Protein AF-A0A4R6W7Z1-F1 (afdb_monomer_lite)

pLDDT: mean 78.23, std 18.49, range [36.88, 96.62]

Radius of gyration: 38.84 Å; chains: 1; bounding box: 68×66×120 Å

Structure (mmCIF, N/CA/C/O backbone):
data_AF-A0A4R6W7Z1-F1
#
_entry.id   AF-A0A4R6W7Z1-F1
#
loop_
_atom_site.group_PDB
_atom_site.id
_atom_site.type_symbol
_atom_site.label_atom_id
_atom_site.label_alt_id
_atom_site.label_comp_id
_atom_site.label_asym_id
_atom_site.label_entity_id
_atom_site.label_seq_id
_atom_site.pdbx_PDB_ins_code
_atom_site.Cartn_x
_atom_site.Cartn_y
_atom_site.Cartn_z
_atom_site.occupancy
_atom_site.B_iso_or_equiv
_atom_site.auth_seq_id
_atom_site.auth_comp_id
_atom_site.auth_asym_id
_atom_site.auth_atom_id
_atom_site.pdbx_PDB_model_num
ATOM 1 N N . MET A 1 1 ? 11.987 -54.268 -31.214 1.00 38.84 1 MET A N 1
ATOM 2 C CA . MET A 1 1 ? 12.908 -53.783 -32.262 1.00 38.84 1 MET A CA 1
ATOM 3 C C . MET A 1 1 ? 12.113 -53.005 -33.290 1.00 38.84 1 MET A C 1
ATOM 5 O O . MET A 1 1 ? 11.225 -53.579 -33.894 1.00 38.84 1 MET A O 1
ATOM 9 N N . ASN A 1 2 ? 12.425 -51.711 -33.380 1.00 39.28 2 ASN A N 1
ATOM 10 C CA . ASN A 1 2 ? 12.421 -50.835 -34.554 1.00 39.28 2 ASN A CA 1
ATOM 11 C C . ASN A 1 2 ? 11.244 -50.874 -35.546 1.00 39.28 2 ASN A C 1
ATOM 13 O O . ASN A 1 2 ? 10.942 -51.894 -36.151 1.00 39.28 2 ASN A O 1
ATOM 17 N N . LEU A 1 3 ? 10.736 -49.673 -35.855 1.00 47.53 3 LEU A N 1
ATOM 18 C CA . LEU A 1 3 ? 10.993 -49.007 -37.150 1.00 47.53 3 LEU A CA 1
ATOM 19 C C . LEU A 1 3 ? 9.781 -48.206 -37.673 1.00 47.53 3 LEU A C 1
ATOM 21 O O . LEU A 1 3 ? 9.395 -48.400 -38.817 1.00 47.53 3 LEU A O 1
ATOM 25 N N . LYS A 1 4 ? 9.154 -47.309 -36.889 1.00 54.50 4 LYS A N 1
ATOM 26 C CA . LYS A 1 4 ? 8.102 -46.402 -37.421 1.00 54.50 4 LYS A CA 1
ATOM 27 C C . LYS A 1 4 ? 8.034 -44.994 -36.784 1.00 54.50 4 LYS A C 1
ATOM 29 O O . LYS A 1 4 ? 6.952 -44.562 -36.406 1.00 54.50 4 LYS A O 1
ATOM 34 N N . PRO A 1 5 ? 9.155 -44.255 -36.670 1.00 51.00 5 PRO A N 1
ATOM 35 C CA . PRO A 1 5 ? 9.024 -42.794 -36.825 1.00 51.00 5 PRO A CA 1
ATOM 36 C C . PRO A 1 5 ? 9.976 -42.159 -37.857 1.00 51.00 5 PRO A C 1
ATOM 38 O O . PRO A 1 5 ? 9.820 -40.987 -38.185 1.00 51.00 5 PRO A O 1
ATOM 41 N N . ALA A 1 6 ? 10.909 -42.919 -38.443 1.00 54.31 6 ALA A N 1
ATOM 42 C CA . ALA A 1 6 ? 11.878 -42.389 -39.414 1.00 54.31 6 ALA A CA 1
ATOM 43 C C . ALA A 1 6 ? 11.285 -42.080 -40.808 1.00 54.31 6 ALA A C 1
ATOM 45 O O . ALA A 1 6 ? 11.889 -41.347 -41.585 1.00 54.31 6 ALA A O 1
ATOM 46 N N . LEU A 1 7 ? 10.091 -42.598 -41.127 1.00 50.31 7 LEU A N 1
ATOM 47 C CA . LEU A 1 7 ? 9.470 -42.418 -42.445 1.00 50.31 7 LEU A CA 1
ATOM 48 C C . LEU A 1 7 ? 8.779 -41.047 -42.611 1.00 50.31 7 LEU A C 1
ATOM 50 O O . LEU A 1 7 ? 8.649 -40.564 -43.730 1.00 50.31 7 LEU A O 1
ATOM 54 N N . CYS A 1 8 ? 8.388 -40.384 -41.513 1.00 50.12 8 CYS A N 1
ATOM 55 C CA . CYS A 1 8 ? 7.761 -39.055 -41.576 1.00 50.12 8 CYS A CA 1
ATOM 56 C C . CYS A 1 8 ? 8.770 -37.922 -41.814 1.00 50.12 8 CYS A C 1
ATOM 58 O O . CYS A 1 8 ? 8.417 -36.910 -42.412 1.00 50.12 8 CYS A O 1
ATOM 60 N N . TYR A 1 9 ? 10.033 -38.092 -41.408 1.00 53.12 9 TYR A N 1
ATOM 61 C CA . TYR A 1 9 ? 11.067 -37.067 -41.607 1.00 53.12 9 TYR A CA 1
ATOM 62 C C . TYR A 1 9 ? 11.576 -36.988 -43.055 1.00 53.12 9 TYR A C 1
ATOM 64 O O . TYR A 1 9 ? 12.043 -35.936 -43.488 1.00 53.12 9 TYR A O 1
ATOM 72 N N . LEU A 1 10 ? 11.440 -38.069 -43.831 1.00 50.34 10 LEU A N 1
ATOM 73 C CA . LEU A 1 10 ? 11.908 -38.132 -45.220 1.00 50.34 10 LEU A CA 1
ATOM 74 C C . LEU A 1 10 ? 10.967 -37.427 -46.214 1.00 50.34 10 LEU A C 1
ATOM 76 O O . LEU A 1 10 ? 11.417 -36.965 -47.257 1.00 50.34 10 LEU A O 1
ATOM 80 N N . ILE A 1 11 ? 9.681 -37.278 -45.876 1.00 54.69 11 ILE A N 1
ATOM 8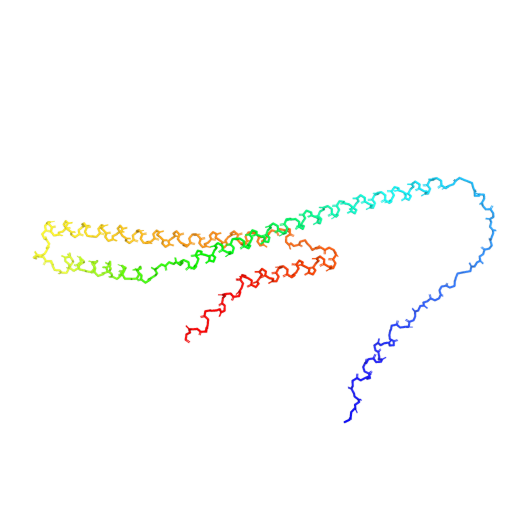1 C CA . ILE A 1 11 ? 8.689 -36.621 -46.747 1.00 54.69 11 ILE A CA 1
ATOM 82 C C . ILE A 1 11 ? 8.730 -35.090 -46.591 1.00 54.69 11 ILE A C 1
ATOM 84 O O . ILE A 1 11 ? 8.473 -34.367 -47.549 1.00 54.69 11 ILE A O 1
ATOM 88 N N . VAL A 1 12 ? 9.145 -34.577 -45.426 1.00 53.78 12 VAL A N 1
ATOM 89 C CA . VAL A 1 12 ? 9.263 -33.126 -45.180 1.00 53.78 12 VAL A CA 1
ATOM 90 C C . VAL A 1 12 ? 10.569 -32.545 -45.747 1.00 53.78 12 VAL A C 1
ATOM 92 O O . VAL A 1 12 ? 10.593 -31.398 -46.180 1.00 53.78 12 VAL A O 1
ATOM 95 N N . LEU A 1 13 ? 11.642 -33.340 -45.847 1.00 48.25 13 LEU A N 1
ATOM 96 C CA . LEU A 1 13 ? 12.916 -32.906 -46.447 1.00 48.25 13 LEU A CA 1
ATOM 97 C C . LEU A 1 13 ? 12.899 -32.861 -47.987 1.00 48.25 13 LEU A C 1
ATOM 99 O O . LEU A 1 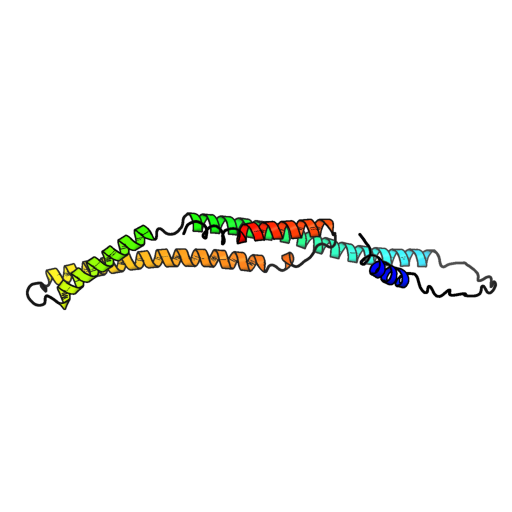13 ? 13.650 -32.090 -48.581 1.00 48.25 13 LEU A O 1
ATOM 103 N N . ALA A 1 14 ? 12.018 -33.626 -48.639 1.00 49.47 14 ALA A N 1
ATOM 104 C CA . ALA A 1 14 ? 11.896 -33.650 -50.100 1.00 49.47 14 ALA A CA 1
ATOM 105 C C . ALA A 1 14 ? 11.154 -32.429 -50.685 1.00 49.47 14 ALA A C 1
ATOM 107 O O . ALA A 1 14 ? 11.234 -32.188 -51.888 1.00 49.47 14 ALA A O 1
ATOM 108 N N . PHE A 1 15 ? 10.474 -31.629 -49.855 1.00 48.81 15 PHE A N 1
ATOM 109 C CA . PHE A 1 15 ? 9.739 -30.438 -50.303 1.00 48.81 15 PHE A CA 1
ATOM 110 C C . PHE A 1 15 ? 10.579 -29.143 -50.281 1.00 48.81 15 PHE A C 1
ATOM 112 O O . PHE A 1 15 ? 10.148 -28.128 -50.817 1.00 48.81 15 PHE A O 1
ATOM 119 N N . CYS A 1 16 ? 11.798 -29.173 -49.725 1.00 48.06 16 CYS A N 1
ATOM 120 C CA . CYS A 1 16 ? 12.671 -27.992 -49.612 1.00 48.06 16 CYS A CA 1
ATOM 121 C C . CYS A 1 16 ? 13.724 -27.847 -50.730 1.00 48.06 16 CYS A C 1
ATOM 123 O O . CYS A 1 16 ? 14.462 -26.868 -50.728 1.00 48.06 16 CYS A O 1
ATOM 125 N N . PHE A 1 17 ? 13.805 -28.778 -51.689 1.00 50.84 17 PHE A N 1
ATOM 126 C CA . PHE A 1 17 ? 14.812 -28.746 -52.770 1.00 50.84 17 PHE A CA 1
ATOM 127 C C . PHE A 1 17 ? 14.227 -28.787 -54.195 1.00 50.84 17 PHE A C 1
ATOM 129 O O . PHE A 1 17 ? 14.959 -28.973 -55.166 1.00 50.84 17 PHE A O 1
ATOM 136 N N . GLY A 1 18 ? 12.918 -28.581 -54.352 1.00 46.94 18 GLY A N 1
ATOM 137 C CA . GLY A 1 18 ? 12.255 -28.562 -55.655 1.00 46.94 18 GLY A CA 1
ATOM 138 C C . GLY A 1 18 ? 11.986 -27.149 -56.166 1.00 46.94 18 GLY A C 1
ATOM 139 O O . GLY A 1 18 ? 11.170 -26.441 -55.591 1.00 46.94 18 GLY A O 1
ATOM 140 N N . THR A 1 19 ? 12.573 -26.816 -57.318 1.00 46.31 19 THR A N 1
ATOM 141 C CA . THR A 1 19 ? 12.240 -25.688 -58.218 1.00 46.31 19 THR A CA 1
ATOM 142 C C . THR A 1 19 ? 12.876 -24.318 -57.925 1.00 46.31 19 THR A C 1
ATOM 144 O O . THR A 1 19 ? 12.222 -23.346 -57.568 1.00 46.31 19 THR A O 1
ATOM 147 N N . PHE A 1 20 ? 14.173 -24.204 -58.227 1.00 51.00 20 PHE A N 1
ATOM 148 C CA . PHE A 1 20 ? 14.721 -22.952 -58.761 1.00 51.00 20 PHE A CA 1
ATOM 149 C C . PHE A 1 20 ? 14.360 -22.858 -60.256 1.00 51.00 20 PHE A C 1
ATOM 151 O O . PHE A 1 20 ? 14.817 -23.711 -61.022 1.00 51.00 20 PHE A O 1
ATOM 158 N N . PRO A 1 21 ? 13.566 -21.874 -60.722 1.00 53.59 21 PRO A N 1
ATOM 159 C CA . PRO A 1 21 ? 13.470 -21.592 -62.145 1.00 53.59 21 PRO A CA 1
ATOM 160 C C . PRO A 1 21 ? 14.755 -20.911 -62.628 1.00 53.59 21 PRO A C 1
ATOM 162 O O . PRO A 1 21 ? 15.150 -19.835 -62.177 1.00 53.59 21 PRO A O 1
ATOM 165 N N . LEU A 1 22 ? 15.396 -21.599 -63.565 1.00 43.81 22 LEU A N 1
ATOM 166 C CA . LEU A 1 22 ? 16.566 -21.197 -64.326 1.00 43.81 22 LEU A CA 1
ATOM 167 C C . LEU A 1 22 ? 16.131 -20.101 -65.313 1.00 43.81 22 LEU A C 1
ATOM 169 O O . LEU A 1 22 ? 15.598 -20.394 -66.381 1.00 43.81 22 LEU A O 1
ATOM 173 N N . TYR A 1 23 ? 16.306 -18.830 -64.946 1.00 48.88 23 TYR A N 1
ATOM 174 C CA . TYR A 1 23 ? 16.157 -17.729 -65.897 1.00 48.88 23 TYR A CA 1
ATOM 175 C C . TYR A 1 23 ? 17.401 -17.673 -66.783 1.00 48.88 23 TYR A C 1
ATOM 177 O O . TYR A 1 23 ? 18.436 -17.122 -66.412 1.00 48.88 23 TYR A O 1
ATOM 185 N N . ALA A 1 24 ? 17.286 -18.266 -67.968 1.00 41.31 24 ALA A N 1
ATOM 186 C CA . ALA A 1 24 ? 18.156 -17.969 -69.091 1.00 41.31 24 ALA A CA 1
ATOM 187 C C . ALA A 1 24 ? 17.762 -16.593 -69.652 1.00 41.31 24 ALA A C 1
ATOM 189 O O . ALA A 1 24 ? 16.659 -16.438 -70.168 1.00 41.31 24 ALA A O 1
ATOM 190 N N . ASN A 1 25 ? 18.654 -15.605 -69.560 1.00 50.25 25 ASN A N 1
ATOM 191 C CA . ASN A 1 25 ? 18.576 -14.392 -70.370 1.00 50.25 25 ASN A CA 1
ATOM 192 C C . ASN A 1 25 ? 19.831 -14.298 -71.236 1.00 50.25 25 ASN A C 1
ATOM 194 O O . ASN A 1 25 ? 20.961 -14.399 -70.762 1.00 50.25 25 ASN A O 1
ATOM 198 N N . SER A 1 26 ? 19.578 -14.164 -72.532 1.00 49.53 26 SER A N 1
ATOM 199 C CA . SER A 1 26 ? 20.536 -14.072 -73.622 1.00 49.53 26 SER A CA 1
ATOM 200 C C . SER A 1 26 ? 21.429 -12.839 -73.510 1.00 49.53 26 SER A C 1
ATOM 202 O O . SER A 1 26 ? 20.942 -11.724 -73.330 1.00 49.53 26 SER A O 1
ATOM 204 N N . ILE A 1 27 ? 22.728 -13.044 -73.719 1.00 44.47 27 ILE A N 1
ATOM 205 C CA . ILE A 1 27 ? 23.683 -11.988 -74.058 1.00 44.47 27 ILE A CA 1
ATOM 206 C C . ILE A 1 27 ? 23.358 -11.510 -75.479 1.00 44.47 27 ILE A C 1
ATOM 208 O O . ILE A 1 27 ? 23.351 -12.316 -76.410 1.00 44.47 27 ILE A O 1
ATOM 212 N N . GLN A 1 28 ? 23.124 -10.209 -75.651 1.00 44.84 28 GLN A N 1
ATOM 213 C CA . GLN A 1 28 ? 23.200 -9.550 -76.953 1.00 44.84 28 GLN A CA 1
ATOM 214 C C . GLN A 1 28 ? 24.167 -8.366 -76.889 1.00 44.84 28 GLN A C 1
ATOM 216 O O . GLN A 1 28 ? 24.254 -7.662 -75.885 1.00 44.84 28 GLN A O 1
ATOM 221 N N . LEU A 1 29 ? 24.927 -8.263 -77.977 1.00 38.66 29 LEU A N 1
ATOM 222 C CA . LEU A 1 29 ? 26.155 -7.511 -78.194 1.00 38.66 29 LEU A CA 1
ATOM 223 C C . LEU A 1 29 ? 26.073 -5.995 -77.975 1.00 38.66 29 LEU A C 1
ATOM 225 O O . LEU A 1 29 ? 25.078 -5.347 -78.289 1.00 38.66 29 LEU A O 1
ATOM 229 N N . ASP A 1 30 ? 27.232 -5.483 -77.560 1.00 41.75 30 ASP A N 1
ATOM 230 C CA . ASP A 1 30 ? 27.878 -4.222 -77.923 1.00 41.75 30 ASP A CA 1
ATOM 231 C C . ASP A 1 30 ? 27.034 -3.155 -78.632 1.00 41.75 30 ASP A C 1
ATOM 233 O O . ASP A 1 30 ? 26.766 -3.177 -79.834 1.00 41.75 30 ASP A O 1
ATOM 237 N N . SER A 1 31 ? 26.796 -2.084 -77.885 1.00 49.31 31 SER A N 1
ATOM 238 C CA . SER A 1 31 ? 26.922 -0.737 -78.419 1.00 49.31 31 SER A CA 1
ATOM 239 C C . SER A 1 31 ? 27.794 0.047 -77.452 1.00 49.31 31 SER A C 1
ATOM 241 O O . SER A 1 31 ? 27.433 0.257 -76.294 1.00 49.31 31 SER A O 1
ATOM 243 N N . THR A 1 32 ? 28.964 0.450 -77.936 1.00 49.25 32 THR A N 1
ATOM 244 C CA . THR A 1 32 ? 29.879 1.408 -77.320 1.00 49.25 32 THR A CA 1
ATOM 245 C C . THR A 1 32 ? 29.139 2.719 -77.058 1.00 49.25 32 THR A C 1
ATOM 247 O O . THR A 1 32 ? 29.124 3.643 -77.869 1.00 49.25 32 THR A O 1
ATOM 250 N N . ARG A 1 33 ? 28.484 2.799 -75.898 1.00 40.88 33 ARG A N 1
ATOM 251 C CA . ARG A 1 33 ? 27.900 4.030 -75.381 1.00 40.88 33 ARG A CA 1
ATOM 252 C C . ARG A 1 33 ? 28.952 4.722 -74.531 1.00 40.88 33 ARG A C 1
ATOM 254 O O . ARG A 1 33 ? 29.296 4.261 -73.450 1.00 40.88 33 ARG A O 1
ATOM 261 N N . ASN A 1 34 ? 29.443 5.818 -75.093 1.00 43.28 34 ASN A N 1
ATOM 262 C CA . ASN A 1 34 ? 30.317 6.828 -74.517 1.00 43.28 34 ASN A CA 1
ATOM 263 C C . ASN A 1 34 ? 30.146 6.952 -72.987 1.00 43.28 34 ASN A C 1
ATOM 265 O O . ASN A 1 34 ? 29.166 7.520 -72.504 1.00 43.28 34 ASN A O 1
ATOM 269 N N . GLN A 1 35 ? 31.074 6.358 -72.236 1.00 49.38 35 GLN A N 1
ATOM 270 C CA . GLN A 1 35 ? 31.092 6.378 -70.779 1.00 49.38 35 GLN A CA 1
ATOM 271 C C . GLN A 1 35 ? 31.907 7.596 -70.336 1.00 49.38 35 GLN A C 1
ATOM 273 O O . GLN A 1 35 ? 33.084 7.492 -70.004 1.00 49.38 35 GLN A O 1
ATOM 278 N N . GLN A 1 36 ? 31.286 8.772 -70.376 1.00 52.28 36 GLN A N 1
ATOM 279 C CA . GLN A 1 36 ? 31.849 9.979 -69.782 1.00 52.28 36 GLN A CA 1
ATOM 280 C C . GLN A 1 36 ? 30.740 10.763 -69.072 1.00 52.28 36 GLN A C 1
ATOM 282 O O . GLN A 1 36 ? 29.688 11.027 -69.647 1.00 52.28 36 GLN A O 1
ATOM 287 N N . ASP A 1 37 ? 31.010 11.059 -67.797 1.00 46.75 37 ASP A N 1
ATOM 288 C CA . ASP A 1 37 ? 30.238 11.837 -66.818 1.00 46.75 37 ASP A CA 1
ATOM 289 C C . ASP A 1 37 ? 28.957 11.232 -66.215 1.00 46.75 37 ASP A C 1
ATOM 291 O O . ASP A 1 37 ? 27.838 11.674 -66.456 1.00 46.75 37 ASP A O 1
ATOM 295 N N . SER A 1 38 ? 29.112 10.260 -65.304 1.00 55.09 38 SER A N 1
ATOM 296 C CA . SER A 1 38 ? 28.083 9.945 -64.278 1.00 55.09 38 SER A CA 1
ATOM 297 C C . SER A 1 38 ? 28.636 9.421 -62.937 1.00 55.09 38 SER A C 1
ATOM 299 O O . SER A 1 38 ? 27.868 9.060 -62.050 1.00 55.09 38 SER A O 1
ATOM 301 N N . LEU A 1 39 ? 29.959 9.390 -62.743 1.00 56.22 39 LEU A N 1
ATOM 302 C CA . LEU A 1 39 ? 30.586 8.836 -61.533 1.00 56.22 39 LEU A CA 1
ATOM 303 C C . LEU A 1 39 ? 30.394 9.681 -60.249 1.00 56.22 39 LEU A C 1
ATOM 305 O O . LEU A 1 39 ? 30.145 9.087 -59.199 1.00 56.22 39 LEU A O 1
ATOM 309 N N . PRO A 1 40 ? 30.452 11.031 -60.272 1.00 58.03 40 PRO A N 1
ATOM 310 C CA . PRO A 1 40 ? 30.274 11.811 -59.044 1.00 58.03 40 PRO A CA 1
ATOM 311 C C . PRO A 1 40 ? 28.807 11.905 -58.593 1.00 58.03 40 PRO A C 1
ATOM 313 O O . PRO A 1 40 ? 28.545 11.921 -57.393 1.00 58.03 40 PRO A O 1
ATOM 316 N N . HIS A 1 41 ? 27.839 11.904 -59.518 1.00 59.66 41 HIS A N 1
ATOM 317 C CA . HIS A 1 41 ? 26.414 11.974 -59.166 1.00 59.66 41 HIS A CA 1
ATOM 318 C C . HIS A 1 41 ? 25.924 10.681 -58.488 1.00 59.66 41 HIS A C 1
ATOM 320 O O . HIS A 1 41 ? 25.175 10.752 -57.510 1.00 59.66 41 HIS A O 1
ATOM 326 N N . ASP A 1 42 ? 26.376 9.512 -58.955 1.00 75.12 42 ASP A N 1
ATOM 327 C CA . ASP A 1 42 ? 26.005 8.216 -58.369 1.00 75.12 42 ASP A CA 1
ATOM 328 C C . ASP A 1 42 ? 26.609 8.035 -56.964 1.00 75.12 42 ASP A C 1
ATOM 330 O O . ASP A 1 42 ? 25.929 7.586 -56.043 1.00 75.12 42 ASP A O 1
ATOM 334 N N . PHE A 1 43 ? 27.857 8.472 -56.748 1.00 82.06 43 PHE A N 1
ATOM 335 C CA . PHE A 1 43 ? 28.479 8.434 -55.420 1.00 82.06 43 PHE A CA 1
ATOM 336 C C . PHE A 1 43 ? 27.781 9.363 -54.417 1.00 82.06 43 PHE A C 1
ATOM 338 O O . PHE A 1 43 ? 27.467 8.934 -53.308 1.00 82.06 43 PHE A O 1
ATOM 345 N N . VAL A 1 44 ? 27.499 10.614 -54.803 1.00 85.94 44 VAL A N 1
ATOM 346 C CA . VAL A 1 44 ? 26.812 11.581 -53.928 1.00 85.94 44 VAL A CA 1
ATOM 347 C C . VAL A 1 44 ? 25.398 11.108 -53.589 1.00 85.94 44 VAL A C 1
ATOM 349 O O . VAL A 1 44 ? 25.007 11.168 -52.427 1.00 85.94 44 VAL A O 1
ATOM 352 N N . SER A 1 45 ? 24.659 10.557 -54.557 1.00 85.38 45 SER A N 1
ATOM 353 C CA . SER A 1 45 ? 23.313 10.024 -54.316 1.00 85.38 45 SER A CA 1
ATOM 354 C C . SER A 1 45 ? 23.326 8.809 -53.379 1.00 85.38 45 SER A C 1
ATOM 356 O O . SER A 1 45 ? 22.544 8.750 -52.430 1.00 85.38 45 SER A O 1
ATOM 358 N N . ARG A 1 46 ? 24.265 7.869 -53.563 1.00 85.81 46 ARG A N 1
ATOM 359 C CA . ARG A 1 46 ? 24.458 6.738 -52.635 1.00 85.81 46 ARG A CA 1
ATOM 360 C C . ARG A 1 46 ? 24.839 7.203 -51.234 1.00 85.81 46 ARG A C 1
ATOM 362 O O . ARG A 1 46 ? 24.357 6.641 -50.253 1.00 85.81 46 ARG A O 1
ATOM 369 N N . MET A 1 47 ? 25.679 8.231 -51.141 1.00 88.44 47 MET A N 1
ATOM 370 C CA . MET A 1 47 ? 26.088 8.823 -49.873 1.00 88.44 47 MET A CA 1
ATOM 371 C C . MET A 1 47 ? 24.906 9.502 -49.165 1.00 88.44 47 MET A C 1
ATOM 373 O O . MET A 1 47 ? 24.721 9.312 -47.967 1.00 88.44 47 MET A O 1
ATOM 377 N N . GLU A 1 48 ? 24.056 10.228 -49.892 1.00 89.00 48 GLU A N 1
ATOM 378 C CA . GLU A 1 48 ? 22.839 10.846 -49.355 1.00 89.00 48 GLU A CA 1
ATOM 379 C C . GLU A 1 48 ? 21.834 9.799 -48.844 1.00 89.00 48 GLU A C 1
ATOM 381 O O . GLU A 1 48 ? 21.286 9.946 -47.749 1.00 89.00 48 GLU A O 1
ATOM 386 N N . VAL A 1 49 ? 21.634 8.700 -49.582 1.00 90.81 49 VAL A N 1
ATOM 387 C CA . VAL A 1 49 ? 20.812 7.563 -49.128 1.00 90.81 49 VAL A CA 1
ATOM 388 C C . VAL A 1 49 ? 21.400 6.942 -47.861 1.00 90.81 49 VAL A C 1
ATOM 390 O O . VAL A 1 49 ? 20.674 6.758 -46.885 1.00 90.81 49 VAL A O 1
ATOM 393 N N . PHE A 1 50 ? 22.712 6.698 -47.830 1.00 90.94 50 PHE A N 1
ATOM 394 C CA . PHE A 1 50 ? 23.397 6.154 -46.659 1.00 90.94 50 PHE A CA 1
ATOM 395 C C . PHE A 1 50 ? 23.269 7.063 -45.429 1.00 90.94 50 PHE A C 1
ATOM 397 O O . PHE A 1 50 ? 22.983 6.574 -44.334 1.00 90.94 50 PHE A O 1
ATOM 404 N N . PHE A 1 51 ? 23.439 8.381 -45.584 1.00 90.88 51 PHE A N 1
ATOM 405 C CA . PHE A 1 51 ? 23.254 9.336 -44.490 1.00 90.88 51 PHE A CA 1
ATOM 406 C C . PHE A 1 51 ? 21.807 9.360 -43.999 1.00 90.88 51 PHE A C 1
ATOM 408 O O . PHE A 1 51 ? 21.580 9.342 -42.790 1.00 90.88 51 PHE A O 1
ATOM 415 N N . ASN A 1 52 ? 20.829 9.334 -44.905 1.00 92.69 52 ASN A N 1
ATOM 416 C CA . ASN A 1 52 ? 19.414 9.296 -44.543 1.00 92.69 52 ASN A CA 1
ATOM 417 C C . ASN A 1 52 ? 19.031 7.993 -43.821 1.00 92.69 52 ASN A C 1
ATOM 419 O O . ASN A 1 52 ? 18.281 8.025 -42.842 1.00 92.69 52 ASN A O 1
ATOM 423 N N . GLU A 1 53 ? 19.546 6.845 -44.261 1.00 92.94 53 GLU A N 1
ATOM 424 C CA . GLU A 1 53 ? 19.354 5.561 -43.579 1.00 92.94 53 GLU A CA 1
ATOM 425 C C . GLU A 1 53 ? 20.047 5.529 -42.217 1.00 92.94 53 GLU A C 1
ATOM 427 O O . GLU A 1 53 ? 19.444 5.108 -41.227 1.00 92.94 53 GLU A O 1
ATOM 432 N N . SER A 1 54 ? 21.277 6.037 -42.140 1.00 87.88 54 SER A N 1
ATOM 433 C CA . SER A 1 54 ? 22.042 6.127 -40.895 1.00 87.88 54 SER A CA 1
ATOM 434 C C . SER A 1 54 ? 21.374 7.061 -39.887 1.00 87.88 54 SER A C 1
ATOM 436 O O . SER A 1 54 ? 21.273 6.715 -38.713 1.00 87.88 54 SER A O 1
ATOM 438 N N . ALA A 1 55 ? 20.839 8.201 -40.333 1.00 89.31 55 ALA A N 1
ATOM 439 C CA . ALA A 1 55 ? 20.089 9.130 -39.492 1.00 89.31 55 ALA A CA 1
ATOM 440 C C . ALA A 1 55 ? 18.798 8.491 -38.957 1.00 89.31 55 ALA A C 1
ATOM 442 O O . ALA A 1 55 ? 18.527 8.550 -37.757 1.00 89.31 55 ALA A O 1
ATOM 443 N N . LYS A 1 56 ? 18.030 7.805 -39.818 1.00 91.31 56 LYS A N 1
ATOM 444 C CA . LYS A 1 56 ? 16.832 7.053 -39.402 1.00 91.31 56 LYS A CA 1
ATOM 445 C C . LYS A 1 56 ? 17.168 5.950 -38.402 1.00 91.31 56 LYS A C 1
ATOM 447 O O . LYS A 1 56 ? 16.450 5.780 -37.419 1.00 91.31 56 LYS A O 1
ATOM 452 N N . LYS A 1 57 ? 18.249 5.203 -38.641 1.00 89.00 57 LYS A N 1
ATOM 453 C CA . LYS A 1 57 ? 18.725 4.159 -37.729 1.00 89.00 57 LYS A CA 1
ATOM 454 C C . LYS A 1 57 ? 19.137 4.756 -36.383 1.00 89.00 57 LYS A C 1
ATOM 456 O O . LYS A 1 57 ? 18.669 4.281 -35.358 1.00 89.00 57 LYS A O 1
ATOM 461 N N . SER A 1 58 ? 19.906 5.841 -36.394 1.00 87.56 58 SER A N 1
ATOM 462 C CA . SER A 1 58 ? 20.376 6.520 -35.184 1.00 87.56 58 SER A CA 1
ATOM 463 C C . SER A 1 58 ? 19.230 7.040 -34.312 1.00 87.56 58 SER A C 1
ATOM 465 O O . SER A 1 58 ? 19.252 6.829 -33.102 1.00 87.56 58 SER A O 1
ATOM 467 N N . LEU A 1 59 ? 18.188 7.641 -34.902 1.00 88.06 59 LEU A N 1
ATOM 468 C CA . LEU A 1 59 ? 16.992 8.059 -34.154 1.00 88.06 59 LEU A CA 1
ATOM 469 C C . LEU A 1 59 ? 16.302 6.872 -33.472 1.00 88.06 59 LEU A C 1
ATOM 471 O O . LEU A 1 59 ? 15.903 6.952 -32.313 1.00 88.06 59 LEU A O 1
ATOM 475 N N . LYS A 1 60 ? 16.203 5.756 -34.194 1.00 86.12 60 LYS A N 1
ATOM 476 C CA . LYS A 1 60 ? 15.575 4.526 -33.720 1.00 86.12 60 LYS A CA 1
ATOM 477 C C . LYS A 1 60 ? 16.384 3.845 -32.617 1.00 86.12 60 LYS A C 1
ATOM 479 O O . LYS A 1 60 ? 15.796 3.248 -31.722 1.00 86.12 60 LYS A O 1
ATOM 484 N N . ASP A 1 61 ? 17.708 3.908 -32.693 1.00 86.19 61 ASP A N 1
ATOM 485 C CA . ASP A 1 61 ? 18.608 3.378 -31.667 1.00 86.19 61 ASP A CA 1
ATOM 486 C C . ASP A 1 61 ? 18.524 4.240 -30.398 1.00 86.19 61 ASP A C 1
ATOM 488 O O . ASP A 1 61 ? 18.322 3.710 -29.311 1.00 86.19 61 ASP A O 1
ATOM 492 N N . LEU A 1 62 ? 18.494 5.569 -30.543 1.00 87.81 62 LEU A N 1
ATOM 493 C CA . LEU A 1 62 ? 18.287 6.502 -29.433 1.00 87.81 62 LEU A CA 1
ATOM 494 C C . LEU A 1 62 ? 16.939 6.294 -28.720 1.00 87.81 62 LEU A C 1
ATOM 496 O O . LEU A 1 62 ? 16.861 6.414 -27.496 1.00 87.81 62 LEU A O 1
ATOM 500 N N . GLU A 1 63 ? 15.864 5.993 -29.452 1.00 86.69 63 GLU A N 1
ATOM 501 C CA . GLU A 1 63 ? 14.572 5.629 -28.853 1.00 86.69 63 GLU A CA 1
ATOM 502 C C . GLU A 1 63 ? 14.644 4.317 -28.058 1.00 86.69 63 GLU A C 1
ATOM 504 O O . GLU A 1 63 ? 14.087 4.247 -26.959 1.00 86.69 63 GLU A O 1
ATOM 509 N N . ASN A 1 64 ? 15.358 3.307 -28.568 1.00 85.44 64 ASN A N 1
ATOM 510 C CA . ASN A 1 64 ? 15.552 2.039 -27.858 1.00 85.44 64 ASN A CA 1
ATOM 511 C C . ASN A 1 64 ? 16.375 2.242 -26.578 1.00 85.44 64 ASN A C 1
ATOM 513 O O . ASN A 1 64 ? 15.990 1.731 -25.529 1.00 85.44 64 ASN A O 1
ATOM 517 N N . ASP A 1 65 ? 17.450 3.031 -26.634 1.00 87.75 65 ASP A N 1
ATOM 518 C CA . ASP A 1 65 ? 18.296 3.322 -25.472 1.00 87.75 65 ASP A CA 1
ATOM 519 C C . ASP A 1 65 ? 17.501 4.045 -24.380 1.00 87.75 65 ASP A C 1
ATOM 521 O O . ASP A 1 65 ? 17.542 3.678 -23.202 1.00 87.75 65 ASP A O 1
ATOM 525 N N . LYS A 1 66 ? 16.701 5.045 -24.772 1.00 89.56 66 LYS A N 1
ATOM 526 C CA . LYS A 1 66 ? 15.789 5.738 -23.850 1.00 89.56 66 LYS A CA 1
ATOM 527 C C . LYS A 1 66 ? 14.783 4.776 -23.226 1.00 89.56 66 LYS A C 1
ATOM 529 O O . LYS A 1 66 ? 14.537 4.859 -22.020 1.00 89.56 66 LYS A O 1
ATOM 534 N N . ALA A 1 67 ? 14.215 3.870 -24.020 1.00 87.88 67 ALA A N 1
ATOM 535 C CA . ALA A 1 67 ? 13.296 2.856 -23.523 1.00 87.88 67 ALA A CA 1
ATOM 536 C C . ALA A 1 67 ? 13.989 1.908 -22.533 1.00 87.88 67 ALA A C 1
ATOM 538 O O . ALA A 1 67 ? 13.449 1.683 -21.456 1.00 87.88 67 ALA A O 1
ATOM 539 N N . ALA A 1 68 ? 15.198 1.429 -22.829 1.00 87.88 68 ALA A N 1
ATOM 540 C CA . ALA A 1 68 ? 15.959 0.525 -21.964 1.00 87.88 68 ALA A CA 1
ATOM 541 C C . ALA A 1 68 ? 16.338 1.166 -20.616 1.00 87.88 68 ALA A C 1
ATOM 543 O O . ALA A 1 68 ? 16.230 0.532 -19.555 1.00 87.88 68 ALA A O 1
ATOM 544 N N . ILE A 1 69 ? 16.733 2.445 -20.634 1.00 90.25 69 ILE A N 1
ATOM 545 C CA . ILE A 1 69 ? 16.989 3.224 -19.415 1.00 90.25 69 ILE A CA 1
ATOM 546 C C . ILE A 1 69 ? 15.706 3.320 -18.588 1.00 90.25 69 ILE A C 1
ATOM 548 O O . ILE A 1 69 ? 15.719 3.006 -17.394 1.00 90.25 69 ILE A O 1
ATOM 552 N N . ARG A 1 70 ? 14.586 3.702 -19.215 1.00 92.44 70 ARG A N 1
ATOM 553 C CA . ARG A 1 70 ? 13.307 3.848 -18.512 1.00 92.44 70 ARG A CA 1
ATOM 554 C C . ARG A 1 70 ? 12.792 2.514 -17.972 1.00 92.44 70 ARG A C 1
ATOM 556 O O . ARG A 1 70 ? 12.376 2.461 -16.822 1.00 92.44 70 ARG A O 1
ATOM 563 N N . GLN A 1 71 ? 12.898 1.433 -18.741 1.00 89.94 71 GLN A N 1
ATOM 564 C CA . GLN A 1 71 ? 12.560 0.078 -18.301 1.00 89.94 71 GLN A CA 1
ATOM 565 C C . GLN A 1 71 ? 13.315 -0.304 -17.036 1.00 89.94 71 GLN A C 1
ATOM 567 O O . GLN A 1 71 ? 12.711 -0.800 -16.092 1.00 89.94 71 GLN A O 1
ATOM 572 N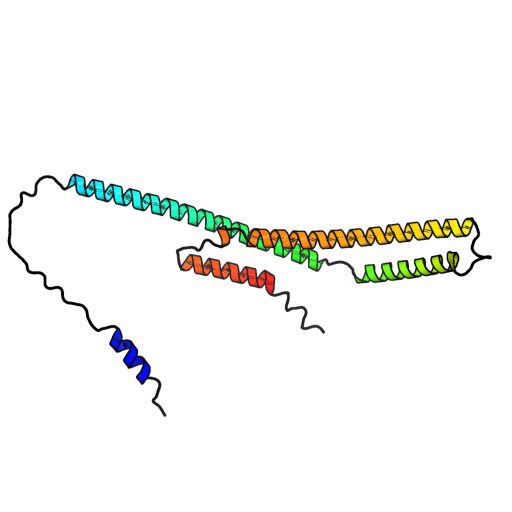 N . SER A 1 72 ? 14.627 -0.055 -17.007 1.00 89.81 72 SER A N 1
ATOM 573 C CA . SER A 1 72 ? 15.466 -0.374 -15.852 1.00 89.81 72 SER A CA 1
ATOM 574 C C . SER A 1 72 ? 15.062 0.438 -14.619 1.00 89.81 72 SER A C 1
ATOM 576 O O . SER A 1 72 ? 14.992 -0.115 -13.525 1.00 89.81 72 SER A O 1
ATOM 578 N N . GLN A 1 73 ? 14.734 1.722 -14.796 1.00 93.19 73 GLN A N 1
ATOM 579 C CA . GLN A 1 73 ? 14.216 2.573 -13.720 1.00 93.19 73 GLN A CA 1
ATOM 580 C C . GLN A 1 73 ? 12.882 2.046 -13.178 1.00 93.19 73 GLN A C 1
ATOM 582 O O . GLN A 1 73 ? 12.759 1.822 -11.978 1.00 93.19 73 GLN A O 1
ATOM 587 N N . VAL A 1 74 ? 11.917 1.769 -14.060 1.00 93.00 74 VAL A N 1
ATOM 588 C CA . VAL A 1 74 ? 10.588 1.264 -13.681 1.00 93.00 74 VAL A CA 1
ATOM 589 C C . VAL A 1 74 ? 10.689 -0.093 -12.972 1.00 93.00 74 VAL A C 1
ATOM 591 O O . VAL A 1 74 ? 10.052 -0.289 -11.940 1.00 93.00 74 VAL A O 1
ATOM 594 N N . MET A 1 75 ? 11.534 -1.007 -13.463 1.00 90.44 75 MET A N 1
ATOM 595 C CA . MET A 1 75 ? 11.863 -2.289 -12.815 1.00 90.44 75 MET A CA 1
ATOM 596 C C . MET A 1 75 ? 12.298 -2.093 -11.354 1.00 90.44 75 MET A C 1
ATOM 598 O O . MET A 1 75 ? 11.803 -2.772 -10.452 1.00 90.44 75 MET A O 1
ATOM 602 N N . GLU A 1 76 ? 13.246 -1.183 -11.122 1.00 92.44 76 GLU A N 1
ATOM 603 C CA . GLU A 1 76 ? 13.797 -0.929 -9.790 1.00 92.44 76 GLU A CA 1
ATOM 604 C C . GLU A 1 76 ? 12.790 -0.216 -8.882 1.00 92.44 76 GLU A C 1
ATOM 606 O O . GLU A 1 76 ? 12.694 -0.548 -7.699 1.00 92.44 76 GLU A O 1
ATOM 611 N N . GLU A 1 77 ? 11.977 0.692 -9.424 1.00 94.00 77 GLU A N 1
ATOM 612 C CA . GLU A 1 77 ? 10.877 1.330 -8.695 1.00 94.00 77 GLU A CA 1
ATOM 613 C C . GLU A 1 77 ? 9.829 0.295 -8.244 1.00 94.00 77 GLU A C 1
ATOM 615 O O . GLU A 1 77 ? 9.477 0.251 -7.061 1.00 94.00 77 GLU A O 1
ATOM 620 N N . ILE A 1 78 ? 9.399 -0.608 -9.139 1.00 91.69 78 ILE A N 1
ATOM 621 C CA . ILE A 1 78 ? 8.477 -1.712 -8.814 1.00 91.69 78 ILE A CA 1
ATOM 622 C C . ILE A 1 78 ? 9.069 -2.595 -7.713 1.00 91.69 78 ILE A C 1
ATOM 624 O O . ILE A 1 78 ? 8.382 -2.951 -6.750 1.00 91.69 78 ILE A O 1
ATOM 628 N N . LYS A 1 79 ? 10.354 -2.938 -7.822 1.00 91.50 79 LYS A N 1
ATOM 629 C CA . LYS A 1 79 ? 11.060 -3.767 -6.841 1.00 91.50 79 LYS A CA 1
ATOM 630 C C . LYS A 1 79 ? 11.154 -3.088 -5.478 1.00 91.50 79 LYS A C 1
ATOM 632 O O . LYS A 1 79 ? 10.904 -3.722 -4.449 1.00 91.50 79 LYS A O 1
ATOM 637 N N . ALA A 1 80 ? 11.488 -1.801 -5.454 1.00 93.62 80 ALA A N 1
ATOM 638 C CA . ALA A 1 80 ? 11.557 -1.009 -4.234 1.00 93.62 80 ALA A CA 1
ATOM 639 C C . ALA A 1 80 ? 10.185 -0.920 -3.552 1.00 93.62 80 ALA A C 1
ATOM 641 O O . ALA A 1 80 ? 10.084 -1.205 -2.356 1.00 93.62 80 ALA A O 1
ATOM 642 N N . LEU A 1 81 ? 9.125 -0.610 -4.304 1.00 93.75 81 LEU A N 1
ATOM 643 C CA . LEU A 1 81 ? 7.756 -0.553 -3.784 1.00 93.75 81 LEU A CA 1
ATOM 644 C C . LEU A 1 81 ? 7.273 -1.911 -3.282 1.00 93.75 81 LEU A C 1
ATOM 646 O O . LEU A 1 81 ? 6.731 -1.996 -2.183 1.00 93.75 81 LEU A O 1
ATOM 650 N N . SER A 1 82 ? 7.552 -2.988 -4.015 1.00 91.06 82 SER A N 1
ATOM 651 C CA . SER A 1 82 ? 7.206 -4.353 -3.601 1.00 91.06 82 SER A CA 1
ATOM 652 C C . SER A 1 82 ? 7.879 -4.734 -2.277 1.00 91.06 82 SER A C 1
ATOM 654 O O . SER A 1 82 ? 7.254 -5.328 -1.396 1.00 91.06 82 SER A O 1
ATOM 656 N N . ARG A 1 83 ? 9.147 -4.345 -2.083 1.00 91.38 83 ARG A N 1
ATOM 657 C CA . ARG A 1 83 ? 9.874 -4.549 -0.817 1.00 91.38 83 ARG A CA 1
ATOM 658 C C . ARG A 1 83 ? 9.292 -3.720 0.327 1.00 91.38 83 ARG A C 1
ATOM 660 O O . ARG A 1 83 ? 9.178 -4.230 1.442 1.00 91.38 83 ARG A O 1
ATOM 667 N N . GLN A 1 84 ? 8.912 -2.470 0.067 1.00 93.75 84 GLN A N 1
ATOM 668 C CA . GLN A 1 84 ? 8.271 -1.609 1.063 1.00 93.75 84 GLN A CA 1
ATOM 669 C C . GLN A 1 84 ? 6.903 -2.156 1.479 1.00 93.75 84 GLN A C 1
ATOM 671 O O . GLN A 1 84 ? 6.666 -2.340 2.673 1.00 93.75 84 GLN A O 1
ATOM 676 N N . ALA A 1 85 ? 6.057 -2.508 0.508 1.00 92.69 85 ALA A N 1
ATOM 677 C CA . ALA A 1 85 ? 4.761 -3.137 0.735 1.00 92.69 85 ALA A CA 1
ATOM 678 C C . ALA A 1 85 ? 4.907 -4.433 1.545 1.00 92.69 85 ALA A C 1
ATOM 680 O O . ALA A 1 85 ? 4.189 -4.647 2.520 1.00 92.69 85 ALA A O 1
ATOM 681 N N . ARG A 1 86 ? 5.908 -5.265 1.226 1.00 89.19 86 ARG A N 1
ATOM 682 C CA . ARG A 1 86 ? 6.221 -6.480 1.994 1.00 89.19 86 ARG A CA 1
ATOM 683 C C . ARG A 1 86 ? 6.628 -6.175 3.432 1.00 89.19 86 ARG A C 1
ATOM 685 O O . ARG A 1 86 ? 6.148 -6.834 4.348 1.00 89.19 86 ARG A O 1
ATOM 692 N N . SER A 1 87 ? 7.514 -5.205 3.645 1.00 91.50 87 SER A N 1
ATOM 693 C CA . SER A 1 87 ? 7.932 -4.794 4.992 1.00 91.50 87 SER A CA 1
ATOM 694 C C . SER A 1 87 ? 6.740 -4.290 5.812 1.00 91.50 87 SER A C 1
ATOM 696 O O . SER A 1 87 ? 6.588 -4.651 6.979 1.00 91.50 87 SER A O 1
ATOM 698 N N . PHE A 1 88 ? 5.848 -3.524 5.181 1.00 92.75 88 PHE A N 1
ATOM 699 C CA . PHE A 1 88 ? 4.610 -3.043 5.784 1.00 92.75 88 PHE A CA 1
ATOM 700 C C . PHE A 1 88 ? 3.652 -4.190 6.153 1.00 92.75 88 PHE A C 1
ATOM 702 O O . PHE A 1 88 ? 3.174 -4.253 7.284 1.00 92.75 88 PHE A O 1
ATOM 709 N N . LEU A 1 89 ? 3.446 -5.153 5.250 1.00 90.75 89 LEU A N 1
ATOM 710 C CA . LEU A 1 89 ? 2.650 -6.359 5.509 1.00 90.75 89 LEU A CA 1
ATOM 711 C C . LEU A 1 89 ? 3.260 -7.252 6.598 1.00 90.75 89 LEU A C 1
ATOM 713 O O . LEU A 1 89 ? 2.522 -7.807 7.404 1.00 90.75 89 LEU A O 1
ATOM 717 N N . LYS A 1 90 ? 4.594 -7.370 6.652 1.00 88.94 90 LYS A N 1
ATOM 718 C CA . LYS A 1 90 ? 5.304 -8.163 7.670 1.00 88.94 90 LYS A CA 1
ATOM 719 C C . LYS A 1 90 ? 5.175 -7.559 9.065 1.00 88.94 90 LYS A C 1
ATOM 721 O O . LYS A 1 90 ? 5.055 -8.306 10.028 1.00 88.94 90 LYS A O 1
ATOM 726 N N . LYS A 1 91 ? 5.208 -6.226 9.178 1.00 88.50 91 LYS A N 1
ATOM 727 C CA . LYS A 1 91 ? 4.854 -5.544 10.434 1.00 88.50 91 LYS A CA 1
ATOM 728 C C . LYS A 1 91 ? 3.409 -5.852 10.822 1.00 88.50 91 LYS A C 1
ATOM 730 O O . LYS A 1 91 ? 3.130 -6.035 12.000 1.00 88.50 91 LYS A O 1
ATOM 735 N N . GLY A 1 92 ? 2.539 -5.967 9.818 1.00 83.12 92 GLY A N 1
ATOM 736 C CA . GLY A 1 92 ? 1.159 -6.395 9.981 1.00 83.12 92 GLY A CA 1
ATOM 737 C C . GLY A 1 92 ? 0.322 -5.391 10.763 1.00 83.12 92 GLY A C 1
ATOM 738 O O . GLY A 1 92 ? 0.761 -4.290 11.099 1.00 83.12 92 GLY A O 1
ATOM 739 N N . PHE A 1 93 ? -0.912 -5.790 11.032 1.00 86.06 93 PHE A N 1
ATOM 740 C CA . PHE A 1 93 ? -1.784 -5.129 11.987 1.00 86.06 93 PHE A CA 1
ATOM 741 C C . PHE A 1 93 ? -1.987 -6.102 13.149 1.00 86.06 93 PHE A C 1
ATOM 743 O O . PHE A 1 93 ? -2.255 -7.278 12.900 1.00 86.06 93 PHE A O 1
ATOM 750 N N . ASP A 1 94 ? -1.840 -5.651 14.398 1.00 88.31 94 ASP A N 1
ATOM 751 C CA . ASP A 1 94 ? -2.045 -6.518 15.564 1.00 88.31 94 ASP A CA 1
ATOM 752 C C . ASP A 1 94 ? -3.541 -6.811 15.749 1.00 88.31 94 ASP A C 1
ATOM 754 O O . ASP A 1 94 ? -4.277 -6.127 16.464 1.00 88.31 94 ASP A O 1
ATOM 758 N N . THR A 1 95 ? -4.010 -7.824 15.024 1.00 87.88 95 THR A N 1
ATOM 759 C CA . THR A 1 95 ? -5.409 -8.246 15.029 1.00 87.88 95 THR A CA 1
ATOM 760 C C . THR A 1 95 ? -5.799 -8.934 16.330 1.00 87.88 95 THR A C 1
ATOM 762 O O . THR A 1 95 ? -6.981 -8.951 16.664 1.00 87.88 95 THR A O 1
ATOM 765 N N . LEU A 1 96 ? -4.838 -9.517 17.055 1.00 90.31 96 LEU A N 1
ATOM 766 C CA . LEU A 1 96 ? -5.106 -10.202 18.318 1.00 90.31 96 LEU A CA 1
ATOM 767 C C . LEU A 1 96 ? -5.379 -9.185 19.423 1.00 90.31 96 LEU A C 1
ATOM 769 O O . LEU A 1 96 ? -6.413 -9.292 20.083 1.00 90.31 96 LEU A O 1
ATOM 773 N N . ALA A 1 97 ? -4.520 -8.171 19.558 1.00 89.50 97 ALA A N 1
ATOM 774 C CA . ALA A 1 97 ? -4.747 -7.074 20.493 1.00 89.50 97 ALA A CA 1
ATOM 775 C C . ALA A 1 97 ? -6.051 -6.333 20.168 1.00 89.50 97 ALA A C 1
ATOM 777 O O . ALA A 1 97 ? -6.904 -6.190 21.038 1.00 89.50 97 ALA A O 1
ATOM 778 N N . LEU A 1 98 ? -6.281 -5.981 18.894 1.00 91.00 98 LEU A N 1
ATOM 779 C CA . LEU A 1 98 ? -7.527 -5.322 18.489 1.00 91.00 98 LEU A CA 1
ATOM 780 C C . LEU A 1 98 ? -8.769 -6.159 18.829 1.00 91.00 98 LEU A C 1
ATOM 782 O O . LEU A 1 98 ? -9.784 -5.612 19.255 1.00 91.00 98 LEU A O 1
ATOM 786 N N . LYS A 1 99 ? -8.719 -7.479 18.624 1.00 92.69 99 LYS A N 1
ATOM 787 C CA . LYS A 1 99 ? -9.845 -8.362 18.947 1.00 92.69 99 LYS A CA 1
ATOM 788 C C . LYS A 1 99 ? -10.132 -8.369 20.448 1.00 92.69 99 LYS A C 1
ATOM 790 O O . LYS A 1 99 ? -11.303 -8.310 20.818 1.00 92.69 99 LYS A O 1
ATOM 795 N N . ALA A 1 100 ? -9.096 -8.436 21.283 1.00 93.25 100 ALA A N 1
ATOM 796 C CA . ALA A 1 100 ? -9.245 -8.365 22.734 1.00 93.25 100 ALA A CA 1
ATOM 797 C C . ALA A 1 100 ? -9.855 -7.018 23.162 1.00 93.25 100 ALA A C 1
ATOM 799 O O . ALA A 1 100 ? -10.846 -6.992 23.892 1.00 93.25 100 ALA A O 1
ATOM 800 N N . ASP A 1 101 ? -9.347 -5.911 22.621 1.00 91.38 101 ASP A N 1
ATOM 801 C CA . ASP A 1 101 ? -9.848 -4.565 22.914 1.00 91.38 101 ASP A CA 1
ATOM 802 C C . ASP A 1 101 ? -11.319 -4.398 22.492 1.00 91.38 101 ASP A C 1
ATOM 804 O O . ASP A 1 101 ? -12.150 -3.898 23.252 1.00 91.38 101 ASP A O 1
ATOM 808 N N . LEU A 1 102 ? -11.694 -4.895 21.308 1.00 93.44 102 LEU A N 1
ATOM 809 C CA . LEU A 1 102 ? -13.084 -4.876 20.843 1.00 93.44 102 LEU A CA 1
ATOM 810 C C . LEU A 1 102 ? -14.008 -5.716 21.732 1.00 93.44 102 LEU A C 1
ATOM 812 O O . LEU A 1 102 ? -15.144 -5.310 21.980 1.00 93.44 102 LEU A O 1
ATOM 816 N N . GLN A 1 103 ? -13.546 -6.864 22.236 1.00 94.75 103 GLN A N 1
ATOM 817 C CA . GLN A 1 103 ? -14.319 -7.666 23.189 1.00 94.75 103 GLN A CA 1
ATOM 818 C C . GLN A 1 103 ? -14.567 -6.899 24.491 1.00 94.75 103 GLN A C 1
ATOM 820 O O . GLN A 1 103 ? -15.697 -6.896 24.984 1.00 94.75 103 GLN A O 1
ATOM 825 N N . HIS A 1 104 ? -13.556 -6.192 25.003 1.00 93.44 104 HIS A N 1
ATOM 826 C CA . HIS A 1 104 ? -13.715 -5.319 26.163 1.00 93.44 104 HIS A CA 1
ATOM 827 C C . HIS A 1 104 ? -14.719 -4.193 25.901 1.00 93.44 104 HIS A C 1
ATOM 829 O O . HIS A 1 104 ? -15.602 -3.964 26.730 1.00 93.44 104 HIS A O 1
ATOM 835 N N . ILE A 1 105 ? -14.649 -3.535 24.741 1.00 94.06 105 ILE A N 1
ATOM 836 C CA . ILE A 1 105 ? -15.597 -2.479 24.359 1.00 94.06 105 ILE A CA 1
ATOM 837 C C . ILE A 1 105 ? -17.031 -3.015 24.321 1.00 94.06 105 ILE A C 1
ATOM 839 O O . ILE A 1 105 ? -17.934 -2.391 24.878 1.00 94.06 105 ILE A O 1
ATOM 843 N N . VAL A 1 106 ? -17.249 -4.183 23.709 1.00 95.12 106 VAL A N 1
ATOM 844 C CA . VAL A 1 106 ? -18.572 -4.826 23.639 1.00 95.12 106 VAL A CA 1
ATOM 845 C C . VAL A 1 106 ? -19.085 -5.181 25.034 1.00 95.12 106 VAL A C 1
ATOM 847 O O . VAL A 1 106 ? -20.260 -4.959 25.334 1.00 95.12 106 VAL A O 1
ATOM 850 N N . GLN A 1 107 ? -18.214 -5.696 25.903 1.00 94.94 107 GLN A N 1
ATOM 851 C CA . GLN A 1 107 ? -18.578 -6.040 27.273 1.00 94.94 107 GLN A CA 1
ATOM 852 C C . GLN A 1 107 ? -18.987 -4.799 28.078 1.00 94.94 107 GLN A C 1
ATOM 854 O O . GLN A 1 107 ? -20.050 -4.797 28.697 1.00 94.94 107 GLN A O 1
ATOM 859 N N . TRP A 1 108 ? -18.199 -3.722 28.026 1.00 92.94 108 TRP A N 1
ATOM 860 C CA . TRP A 1 108 ? -18.533 -2.463 28.697 1.00 92.94 108 TRP A CA 1
ATOM 861 C C . TRP A 1 108 ? -19.797 -1.823 28.135 1.00 92.94 108 TRP A C 1
ATOM 863 O O . TRP A 1 108 ? -20.641 -1.360 28.900 1.00 92.94 108 TRP A O 1
ATOM 873 N N . HIS A 1 109 ? -19.965 -1.843 26.813 1.00 93.62 109 HIS A N 1
ATOM 874 C CA . HIS A 1 109 ? -21.180 -1.359 26.170 1.00 93.62 109 HIS A CA 1
ATOM 875 C C . HIS A 1 109 ? -22.416 -2.102 26.690 1.00 93.62 109 HIS A C 1
ATOM 877 O O . HIS A 1 109 ? -23.415 -1.467 27.021 1.00 93.62 109 HIS A O 1
ATOM 883 N N . ARG A 1 110 ? -22.335 -3.431 26.836 1.00 91.56 110 ARG A N 1
ATOM 884 C CA . ARG A 1 110 ? -23.422 -4.248 27.384 1.00 91.56 110 ARG A CA 1
ATOM 885 C C . ARG A 1 110 ? -23.755 -3.884 28.832 1.00 91.56 110 ARG A C 1
ATOM 887 O O . ARG A 1 110 ? -24.919 -3.649 29.129 1.00 91.56 110 ARG A O 1
ATOM 894 N N . VAL A 1 111 ? -22.753 -3.768 29.706 1.00 88.62 111 VAL A N 1
ATOM 895 C CA . VAL A 1 111 ? -22.962 -3.377 31.117 1.00 88.62 111 VAL A CA 1
ATOM 896 C C . VAL A 1 111 ? -23.670 -2.024 31.211 1.00 88.62 111 VAL A C 1
ATOM 898 O O . VAL A 1 111 ? -24.608 -1.838 31.987 1.00 88.62 111 VAL A O 1
ATOM 901 N N . VAL A 1 112 ? -23.241 -1.069 30.387 1.00 89.06 112 VAL A N 1
ATOM 902 C CA . VAL A 1 112 ? -23.834 0.267 30.347 1.00 89.06 112 VAL A CA 1
ATOM 903 C C . VAL A 1 112 ? -25.261 0.235 29.788 1.00 89.06 112 VAL A C 1
ATOM 905 O O . VAL A 1 112 ? -26.142 0.918 30.313 1.00 89.06 112 VAL A O 1
ATOM 908 N N . GLN A 1 113 ? -25.513 -0.583 28.765 1.00 87.50 113 GLN A N 1
ATOM 909 C CA . GLN A 1 113 ? -26.841 -0.797 28.194 1.00 87.50 113 GLN A CA 1
ATOM 910 C C . GLN A 1 113 ? -27.811 -1.384 29.233 1.00 87.50 113 GLN A C 1
ATOM 912 O O . GLN A 1 113 ? -28.904 -0.847 29.414 1.00 87.50 113 GLN A O 1
ATOM 917 N N . GLU A 1 114 ? -27.404 -2.423 29.964 1.00 83.56 114 GLU A N 1
ATOM 918 C CA . GLU A 1 114 ? -28.203 -3.047 31.029 1.00 83.56 114 GLU A CA 1
ATOM 919 C C . GLU A 1 114 ? -28.532 -2.035 32.148 1.00 83.56 114 GLU A C 1
ATOM 921 O O . GLU A 1 114 ? -29.667 -1.964 32.633 1.00 83.56 114 GLU A O 1
ATOM 926 N N . GLY A 1 115 ? -27.566 -1.182 32.514 1.00 78.38 115 GLY A N 1
ATOM 927 C CA . GLY A 1 115 ? -27.735 -0.132 33.526 1.00 78.38 115 GLY A CA 1
ATOM 928 C C . GLY A 1 115 ? -28.670 1.018 33.125 1.00 78.38 115 GLY A C 1
ATOM 929 O O . GLY A 1 115 ? -29.218 1.690 34.000 1.00 78.38 115 GLY A O 1
ATOM 930 N N . VAL A 1 116 ? -28.882 1.251 31.824 1.00 83.50 116 VAL A N 1
ATOM 931 C CA . VAL A 1 116 ? -29.762 2.320 31.315 1.00 83.50 116 VAL A CA 1
ATOM 932 C C . VAL A 1 116 ? -31.125 1.800 30.887 1.00 83.50 116 VAL A C 1
ATOM 934 O O . VAL A 1 116 ? -32.131 2.445 31.173 1.00 83.50 116 VAL A O 1
ATOM 937 N N . PHE A 1 117 ? -31.188 0.668 30.191 1.00 81.38 117 PHE A N 1
ATOM 938 C CA . PHE A 1 117 ? -32.412 0.224 29.523 1.00 81.38 117 PHE A CA 1
ATOM 939 C C . PHE A 1 117 ? -33.154 -0.885 30.265 1.00 81.38 117 PHE A C 1
ATOM 941 O O . PHE A 1 117 ? -34.378 -0.934 30.155 1.00 81.38 117 PHE A O 1
ATOM 948 N N . GLU A 1 118 ? -32.465 -1.738 31.023 1.00 77.12 118 GLU A N 1
ATOM 949 C CA . GLU A 1 118 ? -33.072 -2.931 31.632 1.00 77.12 118 GLU A CA 1
ATOM 950 C C . GLU A 1 118 ? -33.402 -2.707 33.112 1.00 77.12 118 GLU A C 1
ATOM 952 O O . GLU A 1 118 ? -34.543 -2.894 33.531 1.00 77.12 118 GLU A O 1
ATOM 957 N N . ASN A 1 119 ? -32.455 -2.186 33.895 1.00 70.56 119 ASN A N 1
ATOM 958 C CA . ASN A 1 119 ? -32.629 -1.989 35.338 1.00 70.56 119 ASN A CA 1
ATOM 959 C C . ASN A 1 119 ? -33.194 -0.597 35.692 1.00 70.56 119 ASN A C 1
ATOM 961 O O . ASN A 1 119 ? -32.578 0.194 36.416 1.00 70.56 119 ASN A O 1
ATOM 965 N N . LYS A 1 120 ? -34.383 -0.280 35.161 1.00 66.12 120 LYS A N 1
ATOM 966 C CA . LYS A 1 120 ? -35.057 1.014 35.382 1.00 66.12 120 LYS A CA 1
ATOM 967 C C . LYS A 1 120 ? -35.533 1.142 36.840 1.00 66.12 120 LYS A C 1
ATOM 969 O O . LYS A 1 120 ? -36.131 0.217 37.378 1.00 66.12 120 LYS A O 1
ATOM 974 N N . GLY A 1 121 ? -35.277 2.284 37.489 1.00 67.25 121 GLY A N 1
ATOM 975 C CA . GLY A 1 121 ? -35.722 2.567 38.866 1.00 67.25 121 GLY A CA 1
ATOM 976 C C . GLY A 1 121 ? -34.587 2.826 39.865 1.00 67.25 121 GLY A C 1
ATOM 977 O O . GLY A 1 121 ? -34.362 3.971 40.238 1.00 67.25 121 GLY A O 1
ATOM 978 N N . SER A 1 122 ? -33.852 1.792 40.298 1.00 65.25 122 SER A N 1
ATOM 979 C CA . SER A 1 122 ? -32.789 1.934 41.321 1.00 65.25 122 SER A CA 1
ATOM 980 C C . SER A 1 122 ? -31.472 2.501 40.764 1.00 65.25 122 SER A C 1
ATOM 982 O O . SER A 1 122 ? -30.772 3.250 41.447 1.00 65.25 122 SER A O 1
ATOM 984 N N . TYR A 1 123 ? -31.149 2.194 39.504 1.00 65.25 123 TYR A N 1
ATOM 985 C CA . TYR A 1 123 ? -29.842 2.494 38.910 1.00 65.25 123 TYR A CA 1
ATOM 986 C C . TYR A 1 123 ? -29.818 3.760 38.038 1.00 65.25 123 TYR A C 1
ATOM 988 O O . TYR A 1 123 ? -28.738 4.234 37.695 1.00 65.25 123 TYR A O 1
ATOM 996 N N . GLN A 1 124 ? -30.968 4.375 37.744 1.00 76.25 124 GLN A N 1
ATOM 997 C CA . GLN A 1 124 ? -31.093 5.556 36.873 1.00 76.25 124 GLN A CA 1
ATOM 998 C C . GLN A 1 124 ? -31.040 6.888 37.641 1.00 76.25 124 GLN A C 1
ATOM 1000 O O . GLN A 1 124 ? -31.846 7.792 37.427 1.00 76.25 124 GLN A O 1
ATOM 1005 N N . THR A 1 125 ? -30.090 7.037 38.560 1.00 83.31 125 THR A N 1
ATOM 1006 C CA . THR A 1 125 ? -29.844 8.348 39.179 1.00 83.31 125 THR A CA 1
ATOM 1007 C C . THR A 1 125 ? -29.133 9.276 38.188 1.00 83.31 125 THR A C 1
ATOM 1009 O O . THR A 1 125 ? -28.385 8.809 37.329 1.00 83.31 125 THR A O 1
ATOM 1012 N N . SER A 1 126 ? -29.301 10.599 38.323 1.00 84.88 126 SER A N 1
ATOM 1013 C CA . SER A 1 126 ? -28.601 11.589 37.476 1.00 84.88 126 SER A CA 1
ATOM 1014 C C . SER A 1 126 ? -27.079 11.361 37.441 1.00 84.88 126 SER A C 1
ATOM 1016 O O . SER A 1 126 ? -26.450 11.418 36.382 1.00 84.88 126 SER A O 1
ATOM 1018 N N . ARG A 1 127 ? -26.491 10.983 38.587 1.00 85.62 127 ARG A N 1
ATOM 1019 C CA . ARG A 1 127 ? -25.073 10.614 38.691 1.00 85.62 127 ARG A CA 1
ATOM 1020 C C . ARG A 1 127 ? -24.735 9.404 37.821 1.00 85.62 127 ARG A C 1
ATOM 1022 O O . ARG A 1 127 ? -23.793 9.475 37.041 1.00 85.62 127 ARG A O 1
ATOM 1029 N N . ASN A 1 128 ? -25.508 8.324 37.923 1.00 83.94 128 ASN A N 1
ATOM 1030 C CA . ASN A 1 128 ? -25.254 7.104 37.158 1.00 83.94 128 ASN A CA 1
ATOM 1031 C C . ASN A 1 128 ? -25.444 7.329 35.652 1.00 83.94 128 ASN A C 1
ATOM 1033 O O . ASN A 1 128 ? -24.619 6.873 34.872 1.00 83.94 128 ASN A O 1
ATOM 1037 N N . LEU A 1 129 ? -26.462 8.092 35.239 1.00 86.31 129 LEU A N 1
ATOM 1038 C CA . LEU A 1 129 ? -26.665 8.456 33.831 1.00 86.31 129 LEU A CA 1
ATOM 1039 C C . LEU A 1 129 ? -25.512 9.312 33.286 1.00 86.31 129 LEU A C 1
ATOM 1041 O O . LEU A 1 129 ? -25.077 9.116 32.150 1.00 86.31 129 LEU A O 1
ATOM 1045 N N . THR A 1 130 ? -24.971 10.219 34.104 1.00 89.94 130 THR A N 1
ATOM 1046 C CA . THR A 1 130 ? -23.780 11.004 33.748 1.00 89.94 130 THR A CA 1
ATOM 1047 C C . THR A 1 130 ? -22.564 10.094 33.582 1.00 89.94 130 THR A C 1
ATOM 1049 O O . THR A 1 130 ? -21.895 10.147 32.553 1.00 89.94 130 THR A O 1
ATOM 1052 N N . THR A 1 131 ? -22.304 9.199 34.540 1.00 89.62 131 THR A N 1
ATOM 1053 C CA . THR A 1 131 ? -21.210 8.220 34.441 1.00 89.62 131 THR A CA 1
ATOM 1054 C C . THR A 1 131 ? -21.354 7.336 33.202 1.00 89.62 131 THR A C 1
ATOM 1056 O O . THR A 1 131 ? -20.396 7.188 32.449 1.00 89.62 131 THR A O 1
ATOM 1059 N N . THR A 1 132 ? -22.554 6.825 32.929 1.00 90.19 132 THR A N 1
ATOM 1060 C CA . THR A 1 132 ? -22.878 6.078 31.708 1.00 90.19 132 THR A CA 1
ATOM 1061 C C . THR A 1 132 ? -22.535 6.870 30.448 1.00 90.19 132 THR A C 1
ATOM 1063 O O . THR A 1 132 ? -21.852 6.348 29.570 1.00 90.19 132 THR A O 1
ATOM 1066 N N . SER A 1 133 ? -22.965 8.131 30.353 1.00 90.88 133 SER A N 1
ATOM 1067 C CA . SER A 1 133 ? -22.664 8.991 29.202 1.00 90.88 133 SER A CA 1
ATOM 1068 C C . SER A 1 133 ? -21.153 9.148 28.987 1.00 90.88 133 SER A C 1
ATOM 1070 O O . SER A 1 133 ? -20.661 9.038 27.862 1.00 90.88 133 SER A O 1
ATOM 1072 N N . HIS A 1 134 ? -20.392 9.320 30.073 1.00 94.00 134 HIS A N 1
ATOM 1073 C CA . HIS A 1 134 ? -18.933 9.402 30.014 1.00 94.00 134 HIS A CA 1
ATOM 1074 C C . HIS A 1 134 ? -18.300 8.088 29.533 1.00 94.00 134 HIS A C 1
ATOM 1076 O O . HIS A 1 134 ? -17.399 8.132 28.695 1.00 94.00 134 HIS A O 1
ATOM 1082 N N . ILE A 1 135 ? -18.790 6.934 30.003 1.00 92.88 135 ILE A N 1
ATOM 1083 C CA . ILE A 1 135 ? -18.314 5.620 29.547 1.00 92.88 135 ILE A CA 1
ATOM 1084 C C . ILE A 1 135 ? -18.607 5.441 28.054 1.00 92.88 135 ILE A C 1
ATOM 1086 O O . ILE A 1 135 ? -17.692 5.144 27.293 1.00 92.88 135 ILE A O 1
ATOM 1090 N N . LEU A 1 136 ? -19.840 5.691 27.598 1.00 93.19 136 LEU A N 1
ATOM 1091 C CA . LEU A 1 136 ? -20.196 5.568 26.177 1.00 93.19 136 LEU A CA 1
ATOM 1092 C C . LEU A 1 136 ? -19.347 6.483 25.293 1.00 93.19 136 LEU A C 1
ATOM 1094 O O . LEU A 1 136 ? -18.901 6.071 24.224 1.00 93.19 136 LEU A O 1
ATOM 1098 N N . LYS A 1 137 ? -19.071 7.709 25.750 1.00 95.75 137 LYS A N 1
ATOM 1099 C CA . LYS A 1 137 ? -18.193 8.639 25.036 1.00 95.75 137 LYS A CA 1
ATOM 1100 C C . LYS A 1 137 ? -16.756 8.118 24.941 1.00 95.75 137 LYS A C 1
ATOM 1102 O O . LYS A 1 137 ? -16.128 8.278 23.891 1.00 95.75 137 LYS A O 1
ATOM 1107 N N . ALA A 1 138 ? -16.242 7.495 26.002 1.00 94.50 138 ALA A N 1
ATOM 1108 C CA . ALA A 1 138 ? -14.927 6.861 25.990 1.00 94.50 138 ALA A CA 1
ATOM 1109 C C . ALA A 1 138 ? -14.890 5.687 24.997 1.00 94.50 138 ALA A C 1
ATOM 1111 O O . ALA A 1 138 ? -14.059 5.701 24.090 1.00 94.50 138 ALA A O 1
ATOM 1112 N N . LEU A 1 139 ? -15.858 4.765 25.076 1.00 94.62 139 LEU A N 1
ATOM 1113 C CA . LEU A 1 139 ? -15.978 3.620 24.162 1.00 94.62 139 LEU A CA 1
ATOM 1114 C C . LEU A 1 139 ? -16.088 4.058 22.695 1.00 94.62 139 LEU A C 1
ATOM 1116 O O . LEU A 1 139 ? -15.437 3.490 21.817 1.00 94.62 139 LEU A O 1
ATOM 1120 N N . TYR A 1 140 ? -16.876 5.101 22.419 1.00 95.44 140 TYR A N 1
ATOM 1121 C CA . TYR A 1 140 ? -16.995 5.680 21.082 1.00 95.44 140 TYR A CA 1
ATOM 1122 C C . TYR A 1 140 ? -15.658 6.235 20.575 1.00 95.44 140 TYR A C 1
ATOM 1124 O O . TYR A 1 140 ? -15.266 5.981 19.434 1.00 95.44 140 TYR A O 1
ATOM 1132 N N . THR A 1 141 ? -14.946 6.983 21.421 1.00 96.19 141 THR A N 1
ATOM 1133 C CA . THR A 1 141 ? -13.648 7.585 21.075 1.00 96.19 141 THR A CA 1
ATOM 1134 C C . THR A 1 141 ? -12.599 6.512 20.784 1.00 96.19 141 THR A C 1
ATOM 1136 O O . THR A 1 141 ? -11.837 6.617 19.818 1.00 96.19 141 THR A O 1
ATOM 1139 N N . GLU A 1 142 ? -12.585 5.458 21.591 1.00 93.81 142 GLU A N 1
ATOM 1140 C CA . GLU A 1 142 ? -11.681 4.322 21.454 1.00 93.81 142 GLU A CA 1
ATOM 1141 C C . GLU A 1 142 ? -11.969 3.529 20.170 1.00 93.81 142 GLU A C 1
ATOM 1143 O O . GLU A 1 142 ? -11.087 3.373 19.322 1.00 93.81 142 GLU A O 1
ATOM 1148 N N . THR A 1 143 ? -13.234 3.165 19.939 1.00 94.94 143 THR A N 1
ATOM 1149 C CA . THR A 1 143 ? -13.679 2.477 18.712 1.00 94.94 143 THR A CA 1
ATOM 1150 C C . THR A 1 143 ? -13.365 3.294 17.458 1.00 94.94 143 THR A C 1
ATOM 1152 O O . THR A 1 143 ? -12.855 2.764 16.470 1.00 94.94 143 THR A O 1
ATOM 1155 N N . SER A 1 144 ? -13.605 4.608 17.497 1.00 96.00 144 SER A N 1
ATOM 1156 C CA . SER A 1 144 ? -13.286 5.517 16.388 1.00 96.00 144 SER A CA 1
ATOM 1157 C C . SER A 1 144 ? -11.783 5.577 16.117 1.00 96.00 144 SER A C 1
ATOM 1159 O O . SER A 1 144 ? -11.347 5.641 14.965 1.00 96.00 144 SER A O 1
ATOM 1161 N N . THR A 1 145 ? -10.967 5.517 17.171 1.00 94.12 145 THR A N 1
ATOM 1162 C CA . THR A 1 145 ? -9.509 5.470 17.045 1.00 94.12 145 THR A CA 1
ATOM 1163 C C . THR A 1 145 ? -9.056 4.174 16.383 1.00 94.12 145 THR A C 1
ATOM 1165 O O . THR A 1 145 ? -8.220 4.235 15.480 1.00 94.12 145 THR A O 1
ATOM 1168 N N . TYR A 1 146 ? -9.618 3.027 16.771 1.00 93.06 146 TYR A N 1
ATOM 1169 C CA . TYR A 1 146 ? -9.325 1.748 16.123 1.00 93.06 146 TYR A CA 1
ATOM 1170 C C . TYR A 1 146 ? -9.741 1.733 14.659 1.00 93.06 146 TYR A C 1
ATOM 1172 O O . TYR A 1 146 ? -8.920 1.392 13.807 1.00 93.06 146 TYR A O 1
ATOM 1180 N N . LYS A 1 147 ? -10.960 2.191 14.353 1.00 94.88 147 LYS A N 1
ATOM 1181 C CA . LYS A 1 147 ? -11.437 2.322 12.975 1.00 94.88 147 LYS A CA 1
ATOM 1182 C C . LYS A 1 147 ? -10.459 3.133 12.126 1.00 94.88 147 LYS A C 1
ATOM 1184 O O . LYS A 1 147 ? -10.011 2.653 11.094 1.00 94.88 147 LYS A O 1
ATOM 1189 N N . ARG A 1 148 ? -10.044 4.307 12.607 1.00 95.62 148 ARG A N 1
ATOM 1190 C CA . ARG A 1 148 ? -9.077 5.152 11.895 1.00 95.62 148 ARG A CA 1
ATOM 1191 C C . ARG A 1 148 ? -7.739 4.447 11.650 1.00 95.62 148 ARG A C 1
ATOM 1193 O O . ARG A 1 148 ? -7.140 4.637 10.600 1.00 95.62 148 ARG A O 1
ATOM 1200 N N . ARG A 1 149 ? -7.241 3.646 12.601 1.00 93.12 149 ARG A N 1
ATOM 1201 C CA . ARG A 1 149 ? -5.996 2.878 12.404 1.00 93.12 149 ARG A CA 1
ATOM 1202 C C . ARG A 1 149 ? -6.147 1.829 11.300 1.00 93.12 149 ARG A C 1
ATOM 1204 O O . ARG A 1 149 ? -5.219 1.669 10.515 1.00 93.12 149 ARG A O 1
ATOM 1211 N N . ILE A 1 150 ? -7.289 1.143 11.247 1.00 93.69 150 ILE A N 1
ATOM 1212 C CA . ILE A 1 150 ? -7.599 0.151 10.209 1.00 93.69 150 ILE A CA 1
ATOM 1213 C C . ILE A 1 150 ? -7.741 0.833 8.848 1.00 93.69 150 ILE A C 1
ATOM 1215 O O . ILE A 1 150 ? -7.111 0.394 7.892 1.00 93.69 150 ILE A O 1
ATOM 1219 N N . ASP A 1 151 ? -8.508 1.922 8.779 1.00 95.56 151 ASP A N 1
ATOM 1220 C CA . ASP A 1 151 ? -8.715 2.688 7.546 1.00 95.56 151 ASP A CA 1
ATOM 1221 C C . ASP A 1 151 ? -7.360 3.175 6.995 1.00 95.56 151 ASP A C 1
ATOM 1223 O O . ASP A 1 151 ? -7.013 2.877 5.858 1.00 95.56 151 ASP A O 1
ATOM 1227 N N . ASN A 1 152 ? -6.507 3.766 7.842 1.00 94.81 152 ASN A N 1
ATOM 1228 C CA . ASN A 1 152 ? -5.154 4.175 7.446 1.00 94.81 152 ASN A CA 1
ATOM 1229 C C . ASN A 1 152 ? -4.295 3.002 6.940 1.00 94.81 152 ASN A C 1
ATOM 1231 O O . ASN A 1 152 ? -3.485 3.169 6.028 1.00 94.81 152 ASN A O 1
ATOM 1235 N N . TYR A 1 153 ? -4.410 1.823 7.559 1.00 94.50 153 TYR A N 1
ATOM 1236 C CA . TYR A 1 153 ? -3.676 0.635 7.126 1.00 94.50 153 TYR A CA 1
ATOM 1237 C C . TYR A 1 153 ? -4.150 0.165 5.743 1.00 94.50 153 TYR A C 1
ATOM 1239 O O . TYR A 1 153 ? -3.327 -0.135 4.876 1.00 94.50 153 TYR A O 1
ATOM 1247 N N . GLN A 1 154 ? -5.465 0.159 5.522 1.00 93.94 154 GLN A N 1
ATOM 1248 C CA . GLN A 1 154 ? -6.094 -0.202 4.254 1.00 93.94 154 GLN A CA 1
ATOM 1249 C C . GLN A 1 154 ? -5.749 0.784 3.132 1.00 93.94 154 GLN A C 1
ATOM 1251 O O . GLN A 1 154 ? -5.427 0.358 2.018 1.00 93.94 154 GLN A O 1
ATOM 1256 N N . ASP A 1 155 ? -5.771 2.082 3.424 1.00 96.25 155 ASP A N 1
ATOM 1257 C CA . ASP A 1 155 ? -5.400 3.133 2.477 1.00 96.25 155 ASP A CA 1
ATOM 1258 C C . ASP A 1 155 ? -3.946 2.955 2.037 1.00 96.25 155 ASP A C 1
ATOM 1260 O O . ASP A 1 155 ? -3.656 2.909 0.844 1.00 96.25 155 ASP A O 1
ATOM 1264 N N . ARG A 1 156 ? -3.032 2.700 2.984 1.00 95.12 156 ARG A N 1
ATOM 1265 C CA . ARG A 1 156 ? -1.622 2.419 2.668 1.00 95.12 156 ARG A CA 1
ATOM 1266 C C . ARG A 1 156 ? -1.430 1.191 1.781 1.00 95.12 156 ARG A C 1
ATOM 1268 O O . ARG A 1 156 ? -0.587 1.219 0.888 1.00 95.12 156 ARG A O 1
ATOM 1275 N N . LEU A 1 157 ? -2.180 0.113 2.010 1.00 93.62 157 LEU A N 1
ATOM 1276 C CA . LEU A 1 157 ? -2.126 -1.065 1.136 1.00 93.62 157 LEU A CA 1
ATOM 1277 C C . LEU A 1 157 ? -2.652 -0.766 -0.267 1.00 93.62 157 LEU A C 1
ATOM 1279 O O . LEU A 1 157 ? -2.074 -1.224 -1.255 1.00 93.62 157 LEU A O 1
ATOM 1283 N N . SER A 1 158 ? -3.728 0.011 -0.350 1.00 94.75 158 SER A N 1
ATOM 1284 C CA . SER A 1 158 ? -4.321 0.426 -1.620 1.00 94.75 158 SER A CA 1
ATOM 1285 C C . SER A 1 158 ? -3.360 1.321 -2.405 1.00 94.75 158 SER A C 1
ATOM 1287 O O . SER A 1 158 ? -3.161 1.088 -3.594 1.00 94.75 158 SER A O 1
ATOM 1289 N N . ASP A 1 159 ? -2.676 2.249 -1.734 1.00 96.62 159 ASP A N 1
ATOM 1290 C CA . ASP A 1 159 ? -1.638 3.096 -2.326 1.00 96.62 159 ASP A CA 1
ATOM 1291 C C . ASP A 1 159 ? -0.499 2.269 -2.932 1.00 96.62 159 ASP A C 1
ATOM 1293 O O . ASP A 1 159 ? -0.099 2.518 -4.070 1.00 96.62 159 ASP A O 1
ATOM 1297 N N . TYR A 1 160 ? 0.017 1.266 -2.206 1.00 94.38 160 TYR A N 1
ATOM 1298 C CA . TYR A 1 160 ? 1.067 0.389 -2.735 1.00 94.38 160 TYR A CA 1
ATOM 1299 C C . TYR A 1 160 ? 0.610 -0.340 -3.995 1.00 94.38 160 TYR A C 1
ATOM 1301 O O . TYR A 1 160 ? 1.348 -0.389 -4.979 1.00 94.38 160 TYR A O 1
ATOM 1309 N N . ARG A 1 161 ? -0.611 -0.882 -3.978 1.00 92.31 161 ARG A N 1
ATOM 1310 C CA . ARG A 1 161 ? -1.186 -1.562 -5.138 1.00 92.31 161 ARG A CA 1
ATOM 1311 C C . ARG A 1 161 ? -1.316 -0.613 -6.328 1.00 92.31 161 ARG A C 1
ATOM 1313 O O . ARG A 1 161 ? -0.840 -0.946 -7.405 1.00 92.31 161 ARG A O 1
ATOM 1320 N N . LEU A 1 162 ? -1.896 0.569 -6.128 1.00 95.25 162 LEU A N 1
ATOM 1321 C CA . LEU A 1 162 ? -2.086 1.559 -7.191 1.00 95.25 162 LEU A CA 1
ATOM 1322 C C . LEU A 1 162 ? -0.756 2.008 -7.804 1.00 95.25 162 LEU A C 1
ATOM 1324 O O . LEU A 1 162 ? -0.653 2.121 -9.023 1.00 95.25 162 LEU A O 1
ATOM 1328 N N . GLN A 1 163 ? 0.273 2.231 -6.984 1.00 94.75 163 GLN A N 1
ATOM 1329 C CA . GLN A 1 163 ? 1.600 2.615 -7.473 1.00 94.75 163 GLN A CA 1
ATOM 1330 C C . GLN A 1 163 ? 2.255 1.493 -8.289 1.00 94.75 163 GLN A C 1
ATOM 1332 O O . GLN A 1 163 ? 2.793 1.754 -9.364 1.00 94.75 163 GLN A O 1
ATOM 1337 N N . ILE A 1 164 ? 2.172 0.244 -7.818 1.00 90.88 164 ILE A N 1
ATOM 1338 C CA . ILE A 1 164 ? 2.692 -0.920 -8.550 1.00 90.88 164 ILE A CA 1
ATOM 1339 C C . ILE A 1 164 ? 1.937 -1.112 -9.871 1.00 90.88 164 ILE A C 1
ATOM 1341 O O . ILE A 1 164 ? 2.574 -1.286 -10.912 1.00 90.88 164 ILE A O 1
ATOM 1345 N N . ASP A 1 165 ? 0.606 -1.033 -9.856 1.00 89.44 165 ASP A N 1
ATOM 1346 C CA . ASP A 1 165 ? -0.232 -1.166 -11.051 1.00 89.44 165 ASP A CA 1
ATOM 1347 C C . ASP A 1 165 ? 0.063 -0.037 -12.056 1.00 89.44 165 ASP A C 1
ATOM 1349 O O . ASP A 1 165 ? 0.151 -0.278 -13.260 1.00 89.44 165 ASP A O 1
ATOM 1353 N N . SER A 1 166 ? 0.284 1.193 -11.580 1.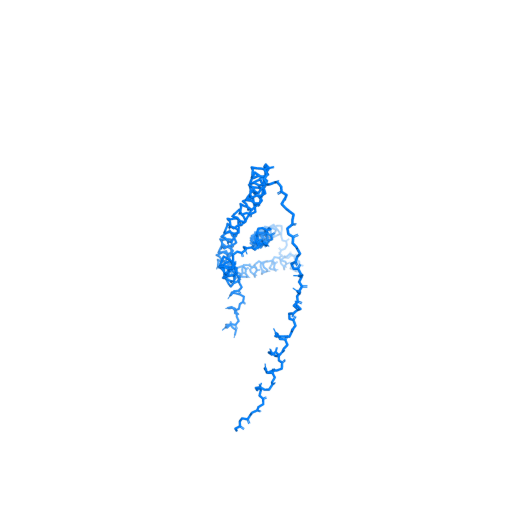00 91.19 166 SER A N 1
ATOM 1354 C CA . SER A 1 166 ? 0.653 2.327 -12.434 1.00 91.19 166 SER A CA 1
ATOM 1355 C C . SER A 1 166 ? 2.004 2.120 -13.116 1.00 91.19 166 SER A C 1
ATOM 1357 O O . SER A 1 166 ? 2.118 2.349 -14.318 1.00 91.19 166 SER A O 1
ATOM 1359 N N . LEU A 1 167 ? 3.026 1.687 -12.374 1.00 91.62 167 LEU A N 1
ATOM 1360 C CA . LEU A 1 167 ? 4.354 1.424 -12.934 1.00 91.62 167 LEU A CA 1
ATOM 1361 C C . LEU A 1 167 ? 4.342 0.239 -13.900 1.00 91.62 167 LEU A C 1
ATOM 1363 O O . LEU A 1 167 ? 4.997 0.279 -14.937 1.00 91.62 167 LEU A O 1
ATOM 1367 N N . SER A 1 168 ? 3.547 -0.788 -13.599 1.00 86.38 168 SER A N 1
ATOM 1368 C CA . SER A 1 168 ? 3.387 -1.964 -14.462 1.00 86.38 168 SER A CA 1
ATOM 1369 C C . SER A 1 168 ? 2.712 -1.632 -15.799 1.00 86.38 168 SER A C 1
ATOM 1371 O O . SER A 1 168 ? 2.875 -2.368 -16.768 1.00 86.38 168 SER A O 1
ATOM 1373 N N . ASN A 1 169 ? 1.985 -0.513 -15.868 1.00 88.44 169 ASN A N 1
ATOM 1374 C CA . ASN A 1 169 ? 1.360 0.000 -17.086 1.00 88.44 169 ASN A CA 1
ATOM 1375 C C . ASN A 1 169 ? 2.221 1.051 -17.825 1.00 88.44 169 ASN A C 1
ATOM 1377 O O . ASN A 1 169 ? 1.744 1.659 -18.789 1.00 88.44 169 ASN A O 1
ATOM 1381 N N . ASP A 1 170 ? 3.475 1.290 -17.414 1.00 89.56 170 ASP A N 1
ATOM 1382 C CA . ASP A 1 170 ? 4.382 2.199 -18.126 1.00 89.56 170 ASP A CA 1
ATOM 1383 C C . ASP A 1 170 ? 4.666 1.663 -19.543 1.00 89.56 170 ASP A C 1
ATOM 1385 O O . ASP A 1 170 ? 5.090 0.522 -19.736 1.00 89.56 170 ASP A O 1
ATOM 1389 N N . ARG A 1 171 ? 4.443 2.504 -20.563 1.00 86.38 171 ARG A N 1
ATOM 1390 C CA . ARG A 1 171 ? 4.585 2.128 -21.982 1.00 86.38 171 ARG A CA 1
ATOM 1391 C C . ARG A 1 171 ? 5.983 1.631 -22.333 1.00 86.38 171 ARG A C 1
ATOM 1393 O O . ARG A 1 171 ? 6.116 0.807 -23.235 1.00 86.38 171 ARG A O 1
ATOM 1400 N N . SER A 1 172 ? 7.011 2.121 -21.642 1.00 84.69 172 SER A N 1
ATOM 1401 C CA . SER A 1 172 ? 8.394 1.706 -21.879 1.00 84.69 172 SER A CA 1
ATOM 1402 C C . SER A 1 172 ? 8.599 0.210 -21.644 1.00 84.69 172 SER A C 1
ATOM 1404 O O . SER A 1 172 ? 9.404 -0.390 -22.349 1.00 84.69 172 SER A O 1
ATOM 1406 N N . LEU A 1 173 ? 7.826 -0.420 -20.749 1.00 85.06 173 LEU A N 1
ATOM 1407 C CA . LEU A 1 173 ? 7.881 -1.865 -20.497 1.00 85.06 173 LEU A CA 1
ATOM 1408 C C . LEU A 1 173 ? 7.400 -2.710 -21.688 1.00 85.06 173 LEU A C 1
ATOM 1410 O O . LEU A 1 173 ? 7.694 -3.896 -21.761 1.00 85.06 173 LEU A O 1
ATOM 1414 N N . PHE A 1 174 ? 6.691 -2.120 -22.649 1.00 84.38 174 PHE A N 1
ATOM 1415 C CA . PHE A 1 174 ? 6.181 -2.838 -23.820 1.00 84.38 174 PHE A CA 1
ATOM 1416 C C . PHE A 1 174 ? 7.041 -2.632 -25.078 1.00 84.38 174 PHE A C 1
ATOM 1418 O O . PHE A 1 174 ? 6.683 -3.101 -26.158 1.00 84.38 174 PHE A O 1
ATOM 1425 N N . ILE A 1 175 ? 8.177 -1.935 -24.957 1.00 83.88 175 ILE A N 1
ATOM 1426 C CA . ILE A 1 175 ? 9.123 -1.712 -26.057 1.00 83.88 175 ILE A CA 1
ATOM 1427 C C . ILE A 1 175 ? 10.191 -2.809 -26.026 1.00 83.88 175 ILE A C 1
ATOM 1429 O O . ILE A 1 175 ? 11.063 -2.823 -25.166 1.00 83.88 175 ILE A O 1
ATOM 1433 N N . PHE A 1 176 ? 10.147 -3.744 -26.971 1.00 79.25 176 PHE A N 1
ATOM 1434 C CA . PHE A 1 176 ? 11.098 -4.857 -26.987 1.00 79.25 176 PHE A CA 1
ATOM 1435 C C . PHE A 1 176 ? 12.442 -4.467 -27.626 1.00 79.25 176 PHE A C 1
ATOM 1437 O O . PHE A 1 176 ? 12.441 -3.876 -28.714 1.00 79.25 176 PHE A O 1
ATOM 1444 N N . PRO A 1 177 ? 13.585 -4.838 -27.009 1.00 79.06 177 PRO A N 1
ATOM 1445 C CA . PRO A 1 177 ? 14.893 -4.726 -27.646 1.00 79.06 177 PRO A CA 1
ATOM 1446 C C . PRO A 1 177 ? 14.934 -5.520 -28.954 1.00 79.06 177 PRO A C 1
ATOM 1448 O O . PRO A 1 177 ? 14.336 -6.593 -29.059 1.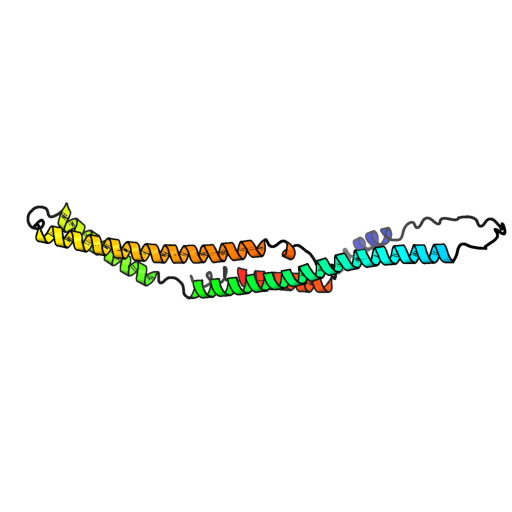00 79.06 177 PRO A O 1
ATOM 1451 N N . ARG A 1 178 ? 15.650 -5.006 -29.962 1.00 77.56 178 ARG A N 1
ATOM 1452 C CA . ARG A 1 178 ? 15.844 -5.732 -31.231 1.00 77.56 178 ARG A CA 1
ATOM 1453 C C . ARG A 1 178 ? 16.910 -6.802 -31.150 1.00 77.56 178 ARG A C 1
ATOM 1455 O O . ARG A 1 178 ? 16.820 -7.788 -31.877 1.00 77.56 178 ARG A O 1
ATOM 1462 N N . ASP A 1 179 ? 17.928 -6.575 -30.328 1.00 80.69 179 ASP A N 1
ATOM 1463 C CA . ASP A 1 179 ? 18.951 -7.577 -30.111 1.00 80.69 179 ASP A CA 1
ATOM 1464 C C . ASP A 1 179 ? 18.356 -8.737 -29.306 1.00 80.69 179 ASP A C 1
ATOM 1466 O O . ASP A 1 179 ? 17.787 -8.569 -28.225 1.00 80.69 179 ASP A O 1
ATOM 1470 N N . SER A 1 180 ? 18.505 -9.937 -29.857 1.00 81.56 180 SER A N 1
ATOM 1471 C CA . SER A 1 180 ? 18.125 -11.192 -29.223 1.00 81.56 180 SER A CA 1
ATOM 1472 C C . SER A 1 180 ? 18.755 -11.388 -27.838 1.00 81.56 180 SER A C 1
ATOM 1474 O O . SER A 1 180 ? 18.085 -11.909 -26.945 1.00 81.56 180 SER A O 1
ATOM 1476 N N . ALA A 1 181 ? 20.003 -10.950 -27.629 1.00 84.19 181 ALA A N 1
ATOM 1477 C CA . ALA A 1 181 ? 20.690 -11.092 -26.347 1.00 84.19 181 ALA A CA 1
ATOM 1478 C C . ALA A 1 181 ? 20.095 -10.156 -25.280 1.00 84.19 181 ALA A C 1
ATOM 1480 O O . ALA A 1 181 ? 19.811 -10.576 -24.154 1.00 84.19 181 ALA A O 1
ATOM 1481 N N . GLU A 1 182 ? 19.834 -8.900 -25.647 1.00 81.75 182 GLU A N 1
ATOM 1482 C CA . GLU A 1 182 ? 19.193 -7.916 -24.770 1.00 81.75 182 GLU A CA 1
ATOM 1483 C C . GLU A 1 182 ? 17.752 -8.305 -24.432 1.00 81.75 182 GLU A C 1
ATOM 1485 O O . GLU A 1 182 ? 17.340 -8.209 -23.274 1.00 81.75 182 GLU A O 1
ATOM 1490 N N . LEU A 1 183 ? 17.005 -8.821 -25.413 1.00 84.56 183 LEU A N 1
ATOM 1491 C CA . LEU A 1 183 ? 15.646 -9.316 -25.214 1.00 84.56 183 LEU A CA 1
ATOM 1492 C C . LEU A 1 183 ? 15.605 -10.475 -24.210 1.00 84.56 183 LEU A C 1
ATOM 1494 O O . LEU A 1 183 ? 14.759 -10.482 -23.315 1.00 84.56 183 LEU A O 1
ATOM 1498 N N . GLN A 1 184 ? 16.525 -11.440 -24.315 1.00 85.44 184 GLN A N 1
ATOM 1499 C CA . GLN A 1 184 ? 16.605 -12.549 -23.358 1.00 85.44 184 GLN A CA 1
ATOM 1500 C C . GLN A 1 184 ? 16.882 -12.054 -21.935 1.00 85.44 184 GLN A C 1
ATOM 1502 O O . GLN A 1 184 ? 16.228 -12.500 -20.989 1.00 85.44 184 GLN A O 1
ATOM 1507 N N . ASN A 1 185 ? 17.807 -11.103 -21.778 1.00 85.38 185 ASN A N 1
ATOM 1508 C CA . ASN A 1 185 ? 18.111 -10.509 -20.477 1.00 85.38 185 ASN A CA 1
ATOM 1509 C C . ASN A 1 185 ? 16.900 -9.742 -19.913 1.00 85.38 185 ASN A C 1
ATOM 1511 O O . ASN A 1 185 ? 16.559 -9.877 -18.738 1.00 85.38 185 ASN A O 1
ATOM 1515 N N . TYR A 1 186 ? 16.192 -8.990 -20.758 1.00 84.62 186 TYR A N 1
ATOM 1516 C CA . TYR A 1 186 ? 14.973 -8.279 -20.378 1.00 84.62 186 TYR A CA 1
ATOM 1517 C C . TYR A 1 186 ? 13.861 -9.229 -19.897 1.00 84.62 186 TYR A C 1
ATOM 1519 O O . TYR A 1 186 ? 13.326 -9.057 -18.799 1.00 84.62 186 TYR A O 1
ATOM 1527 N N . VAL A 1 187 ? 13.568 -10.285 -20.662 1.00 85.69 187 VAL A N 1
ATOM 1528 C CA . VAL A 1 187 ? 12.576 -11.310 -20.290 1.00 85.69 187 VAL A CA 1
ATOM 1529 C C . VAL A 1 187 ? 12.976 -12.024 -18.998 1.00 85.69 187 VAL A C 1
ATOM 1531 O O . VAL A 1 187 ? 12.125 -12.287 -18.145 1.00 85.69 187 VAL A O 1
ATOM 1534 N N . HIS A 1 188 ? 14.268 -12.302 -18.808 1.00 86.44 188 HIS A N 1
ATOM 1535 C CA . HIS A 1 188 ? 14.768 -12.874 -17.562 1.00 86.44 188 HIS A CA 1
ATOM 1536 C C . HIS A 1 188 ? 14.495 -11.952 -16.364 1.00 86.44 188 HIS A C 1
ATOM 1538 O O . HIS A 1 188 ? 13.957 -12.411 -15.356 1.00 86.44 188 HIS A O 1
ATOM 1544 N N . LYS A 1 189 ? 14.785 -10.649 -16.483 1.00 84.94 189 LYS A N 1
ATOM 1545 C CA . LYS A 1 189 ? 14.499 -9.657 -15.431 1.00 84.94 189 LYS A CA 1
ATOM 1546 C C . LYS A 1 189 ? 13.008 -9.583 -15.100 1.00 84.94 189 LYS A C 1
ATOM 1548 O O . LYS A 1 189 ? 12.656 -9.586 -13.922 1.00 84.94 189 LYS A O 1
ATOM 1553 N N . LEU A 1 190 ? 12.135 -9.584 -16.111 1.00 84.00 190 LEU A N 1
ATOM 1554 C CA . LEU A 1 190 ? 10.683 -9.632 -15.906 1.00 84.00 190 LEU A CA 1
ATOM 1555 C C . LEU A 1 190 ? 10.253 -10.893 -15.155 1.00 84.00 190 LEU A C 1
ATOM 1557 O O . LEU A 1 190 ? 9.463 -10.812 -14.219 1.00 84.00 190 LEU A O 1
ATOM 1561 N N . LYS A 1 191 ? 10.799 -12.057 -15.527 1.00 85.69 191 LYS A N 1
ATOM 1562 C CA . LYS A 1 191 ? 10.505 -13.323 -14.847 1.00 85.69 191 LYS A CA 1
ATOM 1563 C C . LYS A 1 191 ? 10.932 -13.287 -13.380 1.00 85.69 191 LYS A C 1
ATOM 1565 O O . LYS A 1 191 ? 10.176 -13.738 -12.527 1.00 85.69 191 LYS A O 1
ATOM 1570 N N . VAL A 1 192 ? 12.118 -12.754 -13.082 1.00 85.25 192 VAL A N 1
ATOM 1571 C CA . VAL A 1 192 ? 12.604 -12.612 -11.700 1.00 85.25 192 VAL A CA 1
ATOM 1572 C C . VAL A 1 192 ? 11.697 -11.679 -10.902 1.00 85.25 192 VAL A C 1
ATOM 1574 O O . VAL A 1 192 ? 11.279 -12.052 -9.812 1.00 85.25 192 VAL A O 1
ATOM 1577 N N . LEU A 1 193 ? 11.316 -10.523 -11.452 1.00 83.06 193 LEU A N 1
ATOM 1578 C CA . LEU A 1 193 ? 10.371 -9.620 -10.789 1.00 83.06 193 LEU A CA 1
ATOM 1579 C C . LEU A 1 193 ? 9.004 -10.267 -10.552 1.00 83.06 193 LEU A C 1
ATOM 1581 O O . LEU A 1 193 ? 8.443 -10.131 -9.468 1.00 83.06 193 LEU A O 1
ATOM 1585 N N . ALA A 1 194 ? 8.482 -10.992 -11.543 1.00 80.12 194 ALA A N 1
ATOM 1586 C CA . ALA A 1 194 ? 7.216 -11.703 -11.429 1.00 80.12 194 ALA A CA 1
ATOM 1587 C C . ALA A 1 194 ? 7.278 -12.810 -10.368 1.00 80.12 194 ALA A C 1
ATOM 1589 O O . ALA A 1 194 ? 6.314 -13.029 -9.640 1.00 80.12 194 ALA A O 1
ATOM 1590 N N . LEU A 1 195 ? 8.408 -13.509 -10.240 1.00 81.75 195 LEU A N 1
ATOM 1591 C CA . LEU A 1 195 ? 8.623 -14.472 -9.161 1.00 81.75 195 LEU A CA 1
ATOM 1592 C C . LEU A 1 195 ? 8.716 -13.766 -7.806 1.00 81.75 195 LEU A C 1
ATOM 1594 O O . LEU A 1 195 ? 8.037 -14.165 -6.868 1.00 81.75 195 LEU A O 1
ATOM 1598 N N . GLU A 1 196 ? 9.485 -12.684 -7.695 1.00 74.81 196 GLU A N 1
ATOM 1599 C CA . GLU A 1 196 ? 9.590 -11.917 -6.450 1.00 74.81 196 GLU A CA 1
ATOM 1600 C C . GLU A 1 196 ? 8.234 -11.357 -5.986 1.00 74.81 196 GLU A C 1
ATOM 1602 O O . GLU A 1 196 ? 8.014 -11.240 -4.776 1.00 74.81 196 GLU A O 1
ATOM 1607 N N . SER A 1 197 ? 7.323 -11.043 -6.911 1.00 69.44 197 SER A N 1
ATOM 1608 C CA . SER A 1 197 ? 5.968 -10.581 -6.597 1.00 69.44 197 SER A CA 1
ATOM 1609 C C . SER A 1 197 ? 4.966 -11.718 -6.340 1.00 69.44 197 SER A C 1
ATOM 1611 O O . SER A 1 197 ? 4.098 -11.555 -5.483 1.00 69.44 197 SER A O 1
ATOM 1613 N N . SER A 1 198 ? 5.091 -12.873 -7.011 1.00 62.09 198 SER A N 1
ATOM 1614 C CA . SER A 1 198 ? 4.133 -13.996 -6.921 1.00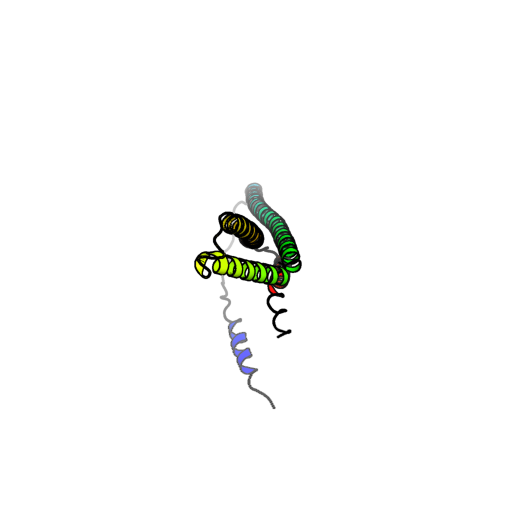 62.09 198 SER A CA 1
ATOM 1615 C C . SER A 1 198 ? 4.473 -15.078 -5.889 1.00 62.09 198 SER A C 1
ATOM 1617 O O . SER A 1 198 ? 3.560 -15.672 -5.314 1.00 62.09 198 SER A O 1
ATOM 1619 N N . TYR A 1 199 ? 5.754 -15.335 -5.602 1.00 51.47 199 TYR A N 1
ATOM 1620 C CA . TYR A 1 199 ? 6.209 -16.520 -4.850 1.00 51.47 199 TYR A CA 1
ATOM 1621 C C . TYR A 1 199 ? 5.754 -16.569 -3.377 1.00 51.47 199 TYR A C 1
ATOM 1623 O O . TYR A 1 199 ? 6.006 -17.544 -2.676 1.00 51.47 199 TYR A O 1
ATOM 1631 N N . HIS A 1 200 ? 5.049 -15.556 -2.870 1.00 52.09 200 HIS A N 1
ATOM 1632 C CA . HIS A 1 200 ? 4.541 -15.559 -1.493 1.00 52.09 200 HIS A CA 1
ATOM 1633 C C . HIS A 1 200 ? 3.015 -15.572 -1.368 1.00 52.09 200 HIS A C 1
ATOM 1635 O O . HIS A 1 200 ? 2.498 -15.458 -0.259 1.00 52.09 200 HIS A O 1
ATOM 1641 N N . THR A 1 201 ? 2.274 -15.806 -2.458 1.00 46.16 201 THR A N 1
ATOM 1642 C CA . THR A 1 201 ? 0.868 -16.245 -2.348 1.00 46.16 201 THR A CA 1
ATOM 1643 C C . THR A 1 201 ? 0.764 -17.737 -1.981 1.00 46.16 201 THR A C 1
ATOM 1645 O O . THR A 1 201 ? -0.251 -18.164 -1.438 1.00 46.16 201 THR A O 1
ATOM 1648 N N . THR A 1 202 ? 1.813 -18.532 -2.227 1.00 41.00 202 THR A N 1
ATOM 1649 C CA . THR A 1 202 ? 1.837 -19.993 -2.008 1.00 41.00 202 THR A CA 1
ATOM 1650 C C . THR A 1 202 ? 2.397 -20.436 -0.654 1.00 41.00 202 THR A C 1
ATOM 1652 O O . THR A 1 202 ? 2.033 -21.508 -0.189 1.00 41.00 202 THR A O 1
ATOM 1655 N N . ASP A 1 203 ? 3.183 -19.604 0.034 1.00 42.75 203 ASP A N 1
ATOM 1656 C CA . ASP A 1 203 ? 3.848 -19.964 1.307 1.00 42.75 203 ASP A CA 1
ATOM 1657 C C . ASP A 1 203 ? 2.919 -19.899 2.543 1.00 42.75 203 ASP A C 1
ATOM 1659 O O . ASP A 1 203 ? 3.337 -20.041 3.686 1.00 42.75 203 ASP A O 1
ATOM 1663 N N . LYS A 1 204 ? 1.617 -19.659 2.328 1.00 44.50 204 LYS A N 1
ATOM 1664 C CA . LYS A 1 204 ? 0.577 -19.721 3.371 1.00 44.50 204 LYS A CA 1
ATOM 1665 C C . LYS A 1 204 ? -0.252 -21.009 3.344 1.00 44.50 204 LYS A C 1
ATOM 1667 O O . LYS A 1 204 ? -1.219 -21.095 4.089 1.00 44.50 204 LYS A O 1
ATOM 1672 N N . LYS A 1 205 ? 0.088 -21.989 2.499 1.00 41.59 205 LYS A N 1
ATOM 1673 C CA . LYS A 1 205 ? -0.678 -23.245 2.375 1.00 41.59 205 LYS A CA 1
ATOM 1674 C C . LYS A 1 205 ? -0.039 -24.480 3.022 1.00 41.59 205 LYS A C 1
ATOM 1676 O O . LYS A 1 205 ? -0.638 -25.542 2.936 1.00 41.59 205 LYS A O 1
ATOM 1681 N N . GLU A 1 206 ? 1.113 -24.366 3.683 1.00 38.34 206 GLU A N 1
ATOM 1682 C CA . GLU A 1 206 ? 1.767 -25.523 4.336 1.00 38.34 206 GLU A CA 1
ATOM 1683 C C . GLU A 1 206 ? 1.702 -25.514 5.874 1.00 38.34 206 GLU A C 1
ATOM 1685 O O . GLU A 1 206 ? 2.280 -26.379 6.530 1.00 38.34 206 GLU A O 1
ATOM 1690 N N . HIS A 1 207 ? 0.945 -24.588 6.467 1.00 39.19 207 HIS A N 1
ATOM 1691 C CA . HIS A 1 207 ? 0.662 -24.579 7.905 1.00 39.19 207 HIS A CA 1
ATOM 1692 C C . HIS A 1 207 ? -0.837 -24.362 8.172 1.00 39.19 207 HIS A C 1
ATOM 1694 O O . HIS A 1 207 ? -1.224 -23.394 8.825 1.00 39.19 207 HIS A O 1
ATOM 1700 N N . GLU A 1 208 ? -1.668 -25.256 7.634 1.00 36.88 208 GLU A N 1
ATOM 1701 C CA . GLU A 1 208 ? -2.976 -25.624 8.204 1.00 36.88 208 GLU A CA 1
ATOM 1702 C C . GLU A 1 208 ? -2.951 -27.106 8.582 1.00 36.88 208 GLU A C 1
ATOM 1704 O O . GLU A 1 208 ? -2.438 -27.908 7.767 1.00 36.88 208 GLU A O 1
#

Foldseek 3Di:
DDDPDPVVVVVVVVVPPDDDDDDDDDDDDDDPDDPPDDVVVVVVVVVVVVVVVVVVVVVVVVVLVVLVVLLVVLLVVLVVLLVVLVVLCVVPDPVVVVVVVVVVLVVLLVVLCCLPPPPPDPRPDPVNVVVSVVSVVVSVVVVVVVVVVVVVSVVVNVVSVVSSVVSVPPVSLVDADPDPVVNVVSVVSVVVSVCSNPVPVPVVPPPD

Sequence (208 aa):
MNLKPALCYLIVLAFCFGTFPLYANSIQLDSTRNQQDSLPHDFVSRMEVFFNESAKKSLKDLENDKAAIRQSQVMEEIKALSRQARSFLKKGFDTLALKADLQHIVQWHRVVQEGVFENKGSYQTSRNLTTTSHILKALYTETSTYKRRIDNYQDRLSDYRLQIDSLSNDRSLFIFPRDSAELQNYVHKLKVLALESSYHTTDKKEHE

Secondary structure (DSSP, 8-state):
---SSHHHHHHHHTTSS-------------------S-HHHHHHHHHHHHHHHHHHHHHHHHHHHHHHHHHHHHHHHHHHHHHHHHHHHHH---HHHHHHHHHHHHHHHHHHHIIIIISTTTS--HHHHHHHHHHHHHHHHHHHHHHHHHHHHHHHHHHHHHHHHHHHT-GGGG---SSHHHHHHHHHHHHHHHHHHHTTSSTTSS--

Organism: NCBI:txid1437280